Protein AF-A0AAW4ILX9-F1 (afdb_monomer)

Structure (mmCIF, N/CA/C/O backbone):
data_AF-A0AAW4ILX9-F1
#
_entry.id   AF-A0AAW4ILX9-F1
#
loop_
_atom_site.group_PDB
_atom_site.id
_atom_site.type_symbol
_atom_site.label_atom_id
_atom_site.label_alt_id
_atom_site.label_comp_id
_atom_site.label_asym_id
_atom_site.label_entity_id
_atom_site.label_seq_id
_atom_site.pdbx_PDB_ins_code
_atom_site.Cartn_x
_atom_site.Cartn_y
_atom_site.Cartn_z
_atom_site.occupancy
_atom_site.B_iso_or_equiv
_atom_site.auth_seq_id
_atom_site.auth_comp_id
_atom_site.auth_asym_id
_atom_site.auth_atom_id
_atom_site.pdbx_PDB_model_num
ATOM 1 N N . GLU A 1 1 ? -5.662 25.929 -20.472 1.00 59.28 1 GLU A N 1
ATOM 2 C CA . GLU A 1 1 ? -5.657 24.728 -21.340 1.00 59.28 1 GLU A CA 1
ATOM 3 C C . GLU A 1 1 ? -4.270 24.384 -21.886 1.00 59.28 1 GLU A C 1
ATOM 5 O O . GLU A 1 1 ? -3.787 23.306 -21.574 1.00 59.28 1 GLU A O 1
ATOM 10 N N . GLN A 1 2 ? -3.570 25.279 -22.601 1.00 71.00 2 GLN A N 1
ATOM 11 C CA . GLN A 1 2 ? -2.219 24.983 -23.131 1.00 71.00 2 GLN A CA 1
ATOM 12 C C . GLN A 1 2 ? -1.167 24.629 -22.061 1.00 71.00 2 GLN A C 1
ATOM 14 O O . GLN A 1 2 ? -0.351 23.741 -22.288 1.00 71.00 2 GLN A O 1
ATOM 19 N N . GLU A 1 3 ? -1.189 25.288 -20.899 1.00 71.62 3 GLU A N 1
ATOM 20 C CA . GLU A 1 3 ? -0.238 25.004 -19.810 1.00 71.62 3 GLU A CA 1
ATOM 21 C C . GLU A 1 3 ? -0.480 23.631 -19.165 1.00 71.62 3 GLU A C 1
ATOM 23 O O . GLU A 1 3 ? 0.458 22.870 -18.945 1.00 71.62 3 GLU A O 1
ATOM 28 N N . LEU A 1 4 ? -1.750 23.267 -18.962 1.00 69.19 4 LEU A N 1
ATOM 29 C CA . LEU A 1 4 ? -2.137 21.954 -18.441 1.00 69.19 4 LEU A CA 1
ATOM 30 C C . LEU A 1 4 ? -1.720 20.831 -19.404 1.00 69.19 4 LEU A C 1
ATOM 32 O O . LEU A 1 4 ? -1.181 19.820 -18.970 1.00 69.19 4 LEU A O 1
ATOM 36 N N . SER A 1 5 ? -1.894 21.034 -20.715 1.00 74.69 5 SER A N 1
ATOM 37 C CA . SER A 1 5 ? -1.444 20.074 -21.733 1.00 74.69 5 SER A CA 1
ATOM 38 C C . SER A 1 5 ? 0.067 19.841 -21.673 1.00 74.69 5 SER A C 1
ATOM 40 O O . SER A 1 5 ? 0.507 18.697 -21.680 1.00 74.69 5 SER A O 1
ATOM 42 N N . LYS A 1 6 ? 0.868 20.909 -21.555 1.00 77.44 6 LYS A N 1
ATOM 43 C CA . LYS A 1 6 ? 2.331 20.793 -21.445 1.00 77.44 6 LYS A CA 1
ATOM 44 C C . LYS A 1 6 ? 2.757 20.043 -20.186 1.00 77.44 6 LYS A C 1
ATOM 46 O O . LYS A 1 6 ? 3.670 19.224 -20.245 1.00 77.44 6 LYS A O 1
ATOM 51 N N . GLN A 1 7 ? 2.098 20.312 -19.060 1.00 75.31 7 GLN A N 1
ATOM 52 C CA . GLN A 1 7 ? 2.365 19.604 -17.810 1.00 75.31 7 GLN A CA 1
ATOM 53 C C . GLN A 1 7 ? 2.039 18.112 -17.934 1.00 75.31 7 GLN A C 1
ATOM 55 O O . GLN A 1 7 ? 2.854 17.274 -17.556 1.00 75.31 7 GLN A O 1
ATOM 60 N N . LEU A 1 8 ? 0.896 17.764 -18.528 1.00 75.38 8 LEU A N 1
ATOM 61 C CA . LEU A 1 8 ? 0.506 16.369 -18.749 1.00 75.38 8 LEU A CA 1
ATOM 62 C C . LEU A 1 8 ? 1.472 15.632 -19.684 1.00 75.38 8 LEU A C 1
ATOM 64 O O . LEU A 1 8 ? 1.855 14.496 -19.400 1.00 75.38 8 LEU A O 1
ATOM 68 N N . ASP A 1 9 ? 1.919 16.273 -20.761 1.00 81.12 9 ASP A N 1
ATOM 69 C CA . ASP A 1 9 ? 2.900 15.681 -21.674 1.00 81.12 9 ASP A CA 1
ATOM 70 C C . ASP A 1 9 ? 4.255 15.460 -20.989 1.00 81.12 9 ASP A C 1
ATOM 72 O O . ASP A 1 9 ? 4.901 14.428 -21.195 1.00 81.12 9 ASP A O 1
ATOM 76 N N . HIS A 1 10 ? 4.653 16.376 -20.103 1.00 80.44 10 HIS A N 1
ATOM 77 C CA . HIS A 1 10 ? 5.840 16.209 -19.273 1.00 80.44 10 HIS A CA 1
ATOM 78 C C . HIS A 1 10 ? 5.718 15.000 -18.329 1.00 80.44 10 HIS A C 1
ATOM 80 O O . HIS A 1 10 ? 6.620 14.161 -18.296 1.00 80.44 10 HIS A O 1
ATOM 86 N N . TYR A 1 11 ? 4.584 14.841 -17.636 1.00 79.25 11 TYR A N 1
ATOM 87 C CA . TYR A 1 11 ? 4.334 13.670 -16.786 1.00 79.25 11 TYR A CA 1
ATOM 88 C C . TYR A 1 11 ? 4.349 12.358 -17.574 1.00 79.25 11 TYR A C 1
ATOM 90 O O . TYR A 1 11 ? 4.965 11.386 -17.137 1.00 79.25 11 TYR A O 1
ATOM 98 N N . ARG A 1 12 ? 3.737 12.329 -18.764 1.00 79.62 12 ARG A N 1
ATOM 99 C CA . ARG A 1 12 ? 3.759 11.155 -19.654 1.00 79.62 12 ARG A CA 1
ATOM 100 C C . ARG A 1 12 ? 5.178 10.797 -20.088 1.00 79.62 12 ARG A C 1
ATOM 102 O O . ARG A 1 12 ? 5.51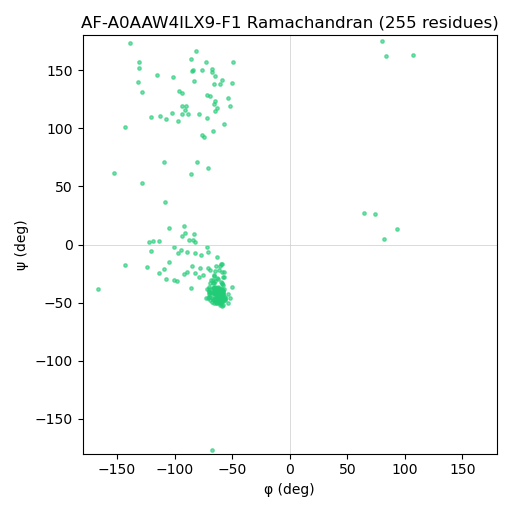1 9.617 -20.168 1.00 79.62 12 ARG A O 1
ATOM 109 N N . SER A 1 13 ? 6.017 11.796 -20.355 1.00 85.38 13 SER A N 1
ATOM 110 C CA . SER A 1 13 ? 7.426 11.587 -20.700 1.00 85.38 13 SER A CA 1
ATOM 111 C C . SER A 1 13 ? 8.207 10.962 -19.541 1.00 85.38 13 SER A C 1
ATOM 113 O O . SER A 1 13 ? 8.940 9.998 -19.753 1.00 85.38 13 SER A O 1
ATOM 115 N N . ILE A 1 14 ? 8.025 11.472 -18.319 1.00 85.12 14 ILE A N 1
ATOM 116 C CA . ILE A 1 14 ? 8.670 10.924 -17.116 1.00 85.12 14 ILE A CA 1
ATOM 117 C C . ILE A 1 14 ? 8.214 9.483 -16.866 1.00 85.12 14 ILE A C 1
ATOM 119 O O . ILE A 1 14 ? 9.052 8.614 -16.633 1.00 85.12 14 ILE A O 1
ATOM 123 N N . ALA A 1 15 ? 6.909 9.210 -16.965 1.00 82.62 15 ALA A N 1
ATOM 124 C CA . ALA A 1 15 ? 6.360 7.868 -16.779 1.00 82.62 15 ALA A CA 1
ATOM 125 C C . ALA A 1 15 ? 6.962 6.869 -17.779 1.00 82.62 15 ALA A C 1
ATOM 127 O O . ALA A 1 15 ? 7.474 5.830 -17.374 1.00 82.62 15 ALA A O 1
ATOM 128 N N . LYS A 1 16 ? 7.019 7.224 -19.070 1.00 85.88 16 LYS A N 1
ATOM 129 C CA . LYS A 1 16 ? 7.651 6.382 -20.100 1.00 85.88 16 LYS A CA 1
ATOM 130 C C . LYS A 1 16 ? 9.131 6.123 -19.828 1.00 85.88 16 LYS A C 1
ATOM 132 O O . LYS A 1 16 ? 9.610 5.013 -20.047 1.00 85.88 16 LYS A O 1
ATOM 137 N N . GLN A 1 17 ? 9.865 7.136 -19.369 1.00 88.06 17 GLN A N 1
ATOM 138 C CA . GLN A 1 17 ? 11.278 6.975 -19.036 1.00 88.06 17 GLN A CA 1
ATOM 139 C C . GLN A 1 17 ? 11.462 6.024 -17.849 1.00 88.06 17 GLN A C 1
ATOM 141 O O . GLN A 1 17 ? 12.333 5.159 -17.895 1.00 88.06 17 GLN A O 1
ATOM 146 N N . TYR A 1 18 ? 10.625 6.143 -16.819 1.00 88.00 18 TYR A N 1
ATOM 147 C CA . TYR A 1 18 ? 10.623 5.222 -15.687 1.00 88.00 18 TYR A CA 1
ATOM 148 C C . TYR A 1 18 ? 10.320 3.783 -16.134 1.00 88.00 18 TYR A C 1
ATOM 150 O O . TYR A 1 18 ? 11.084 2.873 -15.819 1.00 88.00 18 TYR A O 1
ATOM 158 N N . GLU A 1 19 ? 9.271 3.586 -16.937 1.00 91.31 19 GLU A N 1
ATOM 159 C CA . GLU A 1 19 ? 8.859 2.270 -17.444 1.00 91.31 19 GLU A CA 1
ATOM 160 C C . GLU A 1 19 ? 9.914 1.602 -18.336 1.00 91.31 19 GLU A C 1
ATOM 162 O O . GLU A 1 19 ? 10.025 0.378 -18.338 1.00 91.31 19 GLU A O 1
ATOM 167 N N . SER A 1 20 ? 10.734 2.384 -19.047 1.00 92.69 20 SER A N 1
ATOM 168 C CA . SER A 1 20 ? 11.793 1.854 -19.920 1.00 92.69 20 SER A CA 1
ATOM 169 C C . SER A 1 20 ? 12.889 1.078 -19.182 1.00 92.69 20 SER A C 1
ATOM 171 O O . SER A 1 20 ? 13.602 0.298 -19.804 1.00 92.69 20 SER A O 1
ATOM 173 N N . GLY A 1 21 ? 13.012 1.262 -17.863 1.00 93.44 21 GLY A N 1
ATOM 174 C CA . GLY A 1 21 ? 13.943 0.505 -17.024 1.00 93.44 21 GLY A CA 1
ATOM 175 C C . GLY A 1 21 ? 13.422 -0.867 -16.584 1.00 93.44 21 GLY A C 1
ATOM 176 O O . GLY A 1 21 ? 14.095 -1.542 -15.797 1.00 93.44 21 GLY A O 1
ATOM 177 N N . PHE A 1 22 ? 12.226 -1.259 -17.034 1.00 95.69 22 PHE A N 1
ATOM 178 C CA . PHE A 1 22 ? 11.572 -2.508 -16.666 1.00 95.69 22 PHE A CA 1
ATOM 179 C C . PHE A 1 22 ? 11.406 -3.438 -17.861 1.00 95.69 22 PHE A C 1
ATOM 181 O O . PHE A 1 22 ? 11.104 -3.026 -18.980 1.00 95.69 22 PHE A O 1
ATOM 188 N N . ARG A 1 23 ? 11.516 -4.737 -17.590 1.00 94.88 23 ARG A N 1
ATOM 189 C CA . ARG A 1 23 ? 11.304 -5.803 -18.569 1.00 94.88 23 ARG A CA 1
ATOM 190 C C . ARG A 1 23 ? 10.532 -6.972 -17.974 1.00 94.88 23 ARG A C 1
ATOM 192 O O . ARG A 1 23 ? 10.254 -7.028 -16.773 1.00 94.88 23 ARG A O 1
ATOM 199 N N . LEU A 1 24 ? 10.184 -7.920 -18.836 1.00 93.25 24 LEU A N 1
ATOM 200 C CA . LEU A 1 24 ? 9.716 -9.234 -18.412 1.00 93.25 24 LEU A CA 1
ATOM 201 C C . LEU A 1 24 ? 10.923 -10.140 -18.104 1.00 93.25 24 LEU A C 1
ATOM 203 O O . LEU A 1 24 ? 11.924 -10.095 -18.832 1.00 93.25 24 LEU A O 1
ATOM 207 N N . PRO A 1 25 ? 10.858 -10.963 -17.045 1.00 91.38 25 PRO A N 1
ATOM 208 C CA . PRO A 1 25 ? 11.853 -12.002 -16.829 1.00 91.38 25 PRO A CA 1
ATOM 209 C C . PRO A 1 25 ? 11.759 -13.088 -17.896 1.00 91.38 25 PRO A C 1
ATOM 211 O O . PRO A 1 25 ? 10.675 -13.441 -18.361 1.00 91.38 25 PRO A O 1
ATOM 214 N N . GLN A 1 26 ? 12.898 -13.687 -18.234 1.00 87.56 26 GLN A N 1
ATOM 215 C CA . GLN A 1 26 ? 12.898 -14.931 -19.004 1.00 87.56 26 GLN A CA 1
ATOM 216 C C . GLN A 1 26 ? 12.526 -16.110 -18.091 1.00 87.56 26 GLN A C 1
ATOM 218 O O . GLN A 1 26 ? 12.849 -16.102 -16.907 1.00 87.56 26 GLN A O 1
ATOM 223 N N . ALA A 1 27 ? 11.899 -17.165 -18.619 1.00 78.38 27 ALA A N 1
ATOM 224 C CA . ALA A 1 27 ? 11.427 -18.294 -17.799 1.00 78.38 27 ALA A CA 1
ATOM 225 C C . ALA A 1 27 ? 12.542 -18.979 -16.972 1.00 78.38 27 ALA A C 1
ATOM 227 O O . ALA A 1 27 ? 12.340 -19.355 -15.813 1.00 78.38 27 ALA A O 1
ATOM 228 N N . VAL A 1 28 ? 13.741 -19.108 -17.550 1.00 83.81 28 VAL A N 1
ATOM 229 C CA . VAL A 1 28 ? 14.915 -19.681 -16.866 1.00 83.81 28 VAL A CA 1
ATOM 230 C C . VAL A 1 28 ? 15.434 -18.737 -15.781 1.00 83.81 28 VAL A C 1
ATOM 232 O O . VAL A 1 28 ? 15.761 -19.170 -14.679 1.00 83.81 28 VAL A O 1
ATOM 235 N N . GLU A 1 29 ? 15.465 -17.438 -16.074 1.00 86.25 29 GLU A N 1
ATOM 236 C CA . GLU A 1 29 ? 15.868 -16.407 -15.121 1.00 86.25 29 GLU A CA 1
ATOM 237 C C . GLU A 1 29 ? 14.911 -16.340 -13.929 1.00 86.25 29 GLU A C 1
ATOM 239 O O . GLU A 1 29 ? 15.371 -16.326 -12.793 1.00 86.25 29 GLU A O 1
ATOM 244 N N . ALA A 1 30 ? 13.600 -16.370 -14.179 1.00 79.25 30 ALA A N 1
ATOM 245 C CA . ALA A 1 30 ? 12.580 -16.433 -13.142 1.00 79.25 30 ALA A CA 1
ATOM 246 C C . ALA A 1 30 ? 12.837 -17.603 -12.187 1.00 79.25 30 ALA A C 1
ATOM 248 O O . ALA A 1 30 ? 12.908 -17.415 -10.978 1.00 79.25 30 ALA A O 1
ATOM 249 N N . SER A 1 31 ? 13.058 -18.800 -12.732 1.00 79.75 31 SER A N 1
ATOM 250 C CA . SER A 1 31 ? 13.315 -20.000 -11.928 1.00 79.75 31 SER A CA 1
ATOM 251 C C . SER A 1 31 ? 14.583 -19.863 -11.076 1.00 79.75 31 SER A C 1
ATOM 253 O O . SER A 1 31 ? 14.578 -20.234 -9.904 1.00 79.75 31 SER A O 1
ATOM 255 N N . ARG A 1 32 ? 15.653 -19.284 -11.640 1.00 84.19 32 ARG A N 1
ATOM 256 C CA . ARG A 1 32 ? 16.906 -19.022 -10.917 1.00 84.19 32 ARG A CA 1
ATOM 257 C C . ARG A 1 32 ? 16.716 -18.004 -9.792 1.00 84.19 32 ARG A C 1
ATOM 259 O O . ARG A 1 32 ? 17.126 -18.266 -8.670 1.00 84.19 32 ARG A O 1
ATOM 266 N N . LEU A 1 33 ? 16.065 -16.876 -10.076 1.00 81.44 33 LEU A N 1
ATOM 267 C CA . LEU A 1 33 ? 15.816 -15.827 -9.084 1.00 81.44 33 LEU A CA 1
ATOM 268 C C . LEU A 1 33 ? 14.994 -16.361 -7.907 1.00 81.44 33 LEU A C 1
ATOM 270 O O . LEU A 1 33 ? 15.306 -16.071 -6.759 1.00 81.44 33 LEU A O 1
ATOM 274 N N . LEU A 1 34 ? 13.992 -17.200 -8.173 1.00 78.44 34 LEU A N 1
ATOM 275 C CA . LEU A 1 34 ? 13.189 -17.817 -7.117 1.00 78.44 34 LEU A CA 1
ATOM 276 C C . LEU A 1 34 ? 13.980 -18.793 -6.242 1.00 78.44 34 LEU A C 1
ATOM 278 O O . LEU A 1 34 ? 13.699 -18.887 -5.048 1.00 78.44 34 LEU A O 1
ATOM 282 N N . ALA A 1 35 ? 14.957 -19.502 -6.810 1.00 78.38 35 ALA A N 1
ATOM 283 C CA . ALA A 1 35 ? 15.847 -20.368 -6.042 1.00 78.38 35 ALA A CA 1
ATOM 284 C C . ALA A 1 35 ? 16.803 -19.548 -5.159 1.00 78.38 35 ALA A C 1
ATOM 286 O O . ALA A 1 35 ? 16.932 -19.836 -3.970 1.00 78.38 35 ALA A O 1
ATOM 287 N N . ASP A 1 36 ? 17.406 -18.494 -5.718 1.00 76.06 36 ASP A N 1
ATOM 288 C CA . ASP A 1 36 ? 18.364 -17.631 -5.016 1.00 76.06 36 ASP A CA 1
ATOM 289 C C . ASP A 1 36 ? 17.701 -16.866 -3.845 1.00 76.06 36 ASP A C 1
ATOM 291 O O . ASP A 1 36 ? 18.327 -16.626 -2.813 1.00 76.06 36 ASP A O 1
ATOM 295 N N . MET A 1 37 ? 16.410 -16.528 -3.959 1.00 70.00 37 MET A N 1
ATOM 296 C CA . MET A 1 37 ? 15.671 -15.721 -2.972 1.00 70.00 37 MET A CA 1
ATOM 297 C C . MET A 1 37 ? 15.021 -16.501 -1.825 1.00 70.00 37 MET A C 1
ATOM 299 O O . MET A 1 37 ? 14.366 -15.911 -0.962 1.00 70.00 37 MET A O 1
ATOM 303 N N . GLN A 1 38 ? 15.228 -17.817 -1.741 1.00 63.19 38 GLN A N 1
ATOM 304 C CA . GLN A 1 38 ? 14.754 -18.591 -0.589 1.00 63.19 38 GLN A CA 1
ATOM 305 C C . GLN A 1 38 ? 15.407 -18.161 0.740 1.00 63.19 38 GLN A C 1
ATOM 307 O O . GLN A 1 38 ? 14.908 -18.550 1.794 1.00 63.19 38 GLN A O 1
ATOM 312 N N . LEU A 1 39 ? 16.453 -17.329 0.726 1.00 57.03 39 LEU A N 1
ATOM 313 C CA . LEU A 1 39 ? 17.212 -16.953 1.923 1.00 57.03 39 LEU A CA 1
ATOM 314 C C . LEU A 1 39 ? 16.971 -15.511 2.419 1.00 57.03 39 LEU A C 1
ATOM 316 O O . LEU A 1 39 ? 16.986 -15.316 3.628 1.00 57.03 39 LEU A O 1
ATOM 320 N N . ASP A 1 40 ? 16.656 -14.551 1.538 1.00 64.56 40 ASP A N 1
ATOM 321 C CA . ASP A 1 40 ? 16.560 -13.107 1.862 1.00 64.56 40 ASP A CA 1
ATOM 322 C C . ASP A 1 40 ? 15.230 -12.475 1.396 1.00 64.56 40 ASP A C 1
ATOM 324 O O . ASP A 1 40 ? 15.194 -11.481 0.667 1.00 64.56 40 ASP A O 1
ATOM 328 N N . SER A 1 41 ? 14.096 -13.062 1.783 1.00 70.19 41 SER A N 1
ATOM 329 C CA . SER A 1 41 ? 12.800 -12.400 1.581 1.00 70.19 41 SER A CA 1
ATOM 330 C C . SER A 1 41 ? 12.500 -11.444 2.735 1.00 70.19 41 SER A C 1
ATOM 332 O O . SER A 1 41 ? 12.893 -11.717 3.869 1.00 70.19 41 SER A O 1
ATOM 334 N N . GLY A 1 42 ? 11.769 -10.363 2.482 1.00 78.75 42 GLY A N 1
ATOM 335 C CA . GLY A 1 42 ? 11.304 -9.466 3.535 1.00 78.75 42 GLY A CA 1
ATOM 336 C C . GLY A 1 42 ? 10.262 -10.115 4.454 1.00 78.75 42 GLY A C 1
ATOM 337 O O . GLY A 1 42 ? 9.978 -11.321 4.407 1.00 78.75 42 GLY A O 1
ATOM 338 N N . ALA A 1 43 ? 9.761 -9.308 5.388 1.00 85.62 43 ALA A N 1
ATOM 339 C CA . ALA A 1 43 ? 9.081 -9.804 6.576 1.00 85.62 43 ALA A CA 1
ATOM 340 C C . ALA A 1 43 ? 7.743 -10.479 6.256 1.00 85.62 43 ALA A C 1
ATOM 342 O O . ALA A 1 43 ? 7.439 -11.527 6.835 1.00 85.62 43 ALA A O 1
ATOM 343 N N . MET A 1 44 ? 6.950 -9.920 5.337 1.00 84.44 44 MET A N 1
ATOM 344 C CA . MET A 1 44 ? 5.665 -10.498 4.951 1.00 84.44 44 MET A CA 1
ATOM 345 C C . MET A 1 44 ? 5.828 -11.775 4.127 1.00 84.44 44 MET A C 1
ATOM 347 O O . MET A 1 44 ? 5.087 -12.736 4.348 1.00 84.44 44 MET A O 1
ATOM 351 N N . ALA A 1 45 ? 6.813 -11.835 3.234 1.00 82.19 45 ALA A N 1
ATOM 352 C CA . ALA A 1 45 ? 7.137 -13.043 2.484 1.00 82.19 45 ALA A CA 1
ATOM 353 C C . ALA A 1 45 ? 7.650 -14.172 3.397 1.00 82.19 45 ALA A C 1
ATOM 355 O O . ALA A 1 45 ? 7.255 -15.330 3.226 1.00 82.19 45 ALA A O 1
ATOM 356 N N . ALA A 1 46 ? 8.486 -13.851 4.392 1.00 83.19 46 ALA A N 1
ATOM 357 C CA . ALA A 1 46 ? 8.949 -14.813 5.393 1.00 83.19 46 ALA A CA 1
ATOM 358 C C . ALA A 1 46 ? 7.777 -15.338 6.238 1.00 83.19 46 ALA A C 1
ATOM 360 O O . ALA A 1 46 ? 7.556 -16.547 6.319 1.00 83.19 46 ALA A O 1
ATOM 361 N N . TYR A 1 47 ? 6.960 -14.426 6.774 1.00 84.19 47 TYR A N 1
ATOM 362 C CA . TYR A 1 47 ? 5.770 -14.760 7.551 1.00 84.19 47 TYR A CA 1
ATOM 363 C C . TYR A 1 47 ? 4.796 -15.656 6.772 1.00 84.19 47 TYR A C 1
ATOM 365 O O . TYR A 1 47 ? 4.300 -16.658 7.292 1.00 84.19 47 TYR A O 1
ATOM 373 N N . ALA A 1 48 ? 4.526 -15.320 5.507 1.00 80.62 48 ALA A N 1
ATOM 374 C CA . ALA A 1 48 ? 3.603 -16.085 4.685 1.00 80.62 48 ALA A CA 1
ATOM 375 C C . ALA A 1 48 ? 4.123 -17.493 4.384 1.00 80.62 48 ALA A C 1
ATOM 377 O O . ALA A 1 48 ? 3.345 -18.443 4.399 1.00 80.62 48 ALA A O 1
ATOM 378 N N . ARG A 1 49 ? 5.431 -17.645 4.164 1.00 78.25 49 ARG A N 1
ATOM 379 C CA . ARG A 1 49 ? 6.065 -18.940 3.898 1.00 78.25 49 ARG A CA 1
ATOM 380 C C . ARG A 1 49 ? 6.005 -19.884 5.093 1.00 78.25 49 ARG A C 1
ATOM 382 O O . ARG A 1 49 ? 5.762 -21.071 4.916 1.00 78.25 49 ARG A O 1
ATOM 389 N N . GLU A 1 50 ? 6.217 -19.366 6.300 1.00 80.50 50 GLU A N 1
ATOM 390 C CA . GLU A 1 50 ? 6.154 -20.166 7.529 1.00 80.50 50 GLU A CA 1
ATOM 391 C C . GLU A 1 50 ? 4.739 -20.675 7.828 1.00 80.50 50 GLU A C 1
ATOM 393 O O . GLU A 1 50 ? 4.568 -21.724 8.450 1.00 80.50 50 GLU A O 1
ATOM 398 N N . ARG A 1 51 ? 3.715 -19.916 7.419 1.00 75.69 51 ARG A N 1
ATOM 399 C CA . ARG A 1 51 ? 2.343 -20.085 7.915 1.00 75.69 51 ARG A CA 1
ATOM 400 C C . ARG A 1 51 ? 1.353 -20.569 6.862 1.00 75.69 51 ARG A C 1
ATOM 402 O O . ARG A 1 51 ? 0.347 -21.180 7.221 1.00 75.69 51 ARG A O 1
ATOM 409 N N . PHE A 1 52 ? 1.626 -20.327 5.583 1.00 71.94 52 PHE A N 1
ATOM 410 C CA . PHE A 1 52 ? 0.746 -20.693 4.479 1.00 71.94 52 PHE A CA 1
ATOM 411 C C . PHE A 1 52 ? 1.451 -21.629 3.511 1.00 71.94 52 PHE A C 1
ATOM 413 O O . PHE A 1 52 ? 2.281 -21.225 2.700 1.00 71.94 52 PHE A O 1
ATOM 420 N N . ASN A 1 53 ? 1.011 -22.885 3.514 1.00 62.16 53 ASN A N 1
ATOM 421 C CA . ASN A 1 53 ? 1.258 -23.796 2.405 1.00 62.16 53 ASN A CA 1
ATOM 422 C C . ASN A 1 53 ? 0.249 -23.511 1.273 1.00 62.16 53 ASN A C 1
ATOM 424 O O . ASN A 1 53 ? -0.656 -24.300 1.021 1.00 62.16 53 ASN A O 1
ATOM 428 N N . GLY A 1 54 ? 0.421 -22.370 0.594 1.00 56.69 54 GLY A N 1
ATOM 429 C CA . GLY A 1 54 ? 0.020 -22.196 -0.809 1.00 56.69 54 GLY A CA 1
ATOM 430 C C . GLY A 1 54 ? -1.210 -21.339 -1.154 1.00 56.69 54 GLY A C 1
ATOM 431 O O . GLY A 1 54 ? -2.072 -21.055 -0.327 1.00 56.69 54 GLY A O 1
ATOM 432 N N . ALA A 1 55 ? -1.254 -20.970 -2.447 1.00 50.91 55 ALA A N 1
ATOM 433 C CA . ALA A 1 55 ? -2.446 -20.909 -3.316 1.00 50.91 55 ALA A CA 1
ATOM 434 C C . ALA A 1 55 ? -2.040 -20.772 -4.803 1.00 50.91 55 ALA A C 1
ATOM 436 O O . ALA A 1 55 ? -2.634 -21.408 -5.664 1.00 50.91 55 ALA A O 1
ATOM 437 N N . MET A 1 56 ? -0.992 -19.993 -5.083 1.00 62.16 56 MET A N 1
ATOM 438 C CA . MET A 1 56 ? -0.314 -19.893 -6.379 1.00 62.16 56 MET A CA 1
ATOM 439 C C . MET A 1 56 ? 1.174 -20.102 -6.115 1.00 62.16 56 MET A C 1
ATOM 441 O O . MET A 1 56 ? 1.710 -19.512 -5.168 1.00 62.16 56 MET A O 1
ATOM 445 N N . SER A 1 57 ? 1.836 -20.964 -6.885 1.00 74.88 57 SER A N 1
ATOM 446 C CA . SER A 1 57 ? 3.288 -21.085 -6.755 1.00 74.88 57 SER A CA 1
ATOM 447 C C . SER A 1 57 ? 3.929 -19.762 -7.181 1.00 74.88 57 SER A C 1
ATOM 449 O O . SER A 1 57 ? 3.445 -19.082 -8.084 1.00 74.88 57 SER A O 1
ATOM 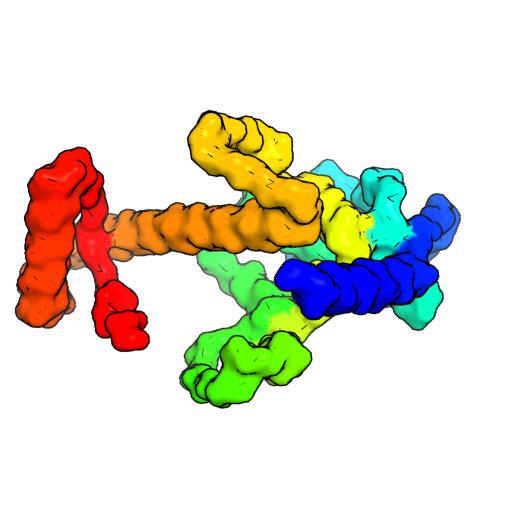451 N N . MET A 1 58 ? 5.028 -19.357 -6.546 1.00 78.50 58 MET A N 1
ATOM 452 C CA . MET A 1 58 ? 5.697 -18.110 -6.937 1.00 78.50 58 MET A CA 1
ATOM 453 C C . MET A 1 58 ? 6.113 -18.131 -8.424 1.00 78.50 58 MET A C 1
ATOM 455 O O . MET A 1 58 ? 6.135 -17.100 -9.092 1.00 78.50 58 MET A O 1
ATOM 459 N N . GLN A 1 59 ? 6.359 -19.325 -8.969 1.00 80.12 59 GLN A N 1
ATOM 460 C CA . GLN A 1 59 ? 6.599 -19.541 -10.391 1.00 80.12 59 GLN A CA 1
ATOM 461 C C . GLN A 1 59 ? 5.375 -19.188 -11.249 1.00 80.12 59 GLN A C 1
ATOM 463 O O . GLN A 1 59 ? 5.508 -18.441 -12.217 1.00 80.12 59 GLN A O 1
ATOM 468 N N . GLU A 1 60 ? 4.182 -19.657 -10.875 1.00 84.75 60 GLU A N 1
ATOM 469 C CA . GLU A 1 60 ? 2.929 -19.284 -11.544 1.00 84.75 60 GLU A CA 1
ATOM 470 C C . GLU A 1 60 ? 2.715 -17.769 -11.517 1.00 84.75 60 GLU A C 1
ATOM 472 O O . GLU A 1 60 ? 2.421 -17.192 -12.563 1.00 84.75 60 GLU A O 1
ATOM 477 N N . LEU A 1 61 ? 2.947 -17.108 -10.375 1.00 87.19 61 LEU A N 1
ATOM 478 C CA . LEU A 1 61 ? 2.797 -15.654 -10.259 1.00 87.19 61 LEU A CA 1
ATOM 479 C C . LEU A 1 61 ? 3.733 -14.912 -11.218 1.00 87.19 61 LEU A C 1
ATOM 481 O O . LEU A 1 61 ? 3.276 -14.081 -12.001 1.00 87.19 61 LEU A O 1
ATOM 485 N N . VAL A 1 62 ? 5.024 -15.256 -11.211 1.00 87.56 62 VAL A N 1
ATOM 486 C CA . VAL A 1 62 ? 6.027 -14.637 -12.091 1.00 87.56 62 VAL A CA 1
ATOM 487 C C . VAL A 1 62 ? 5.674 -14.817 -13.570 1.00 87.56 62 VAL A C 1
ATOM 489 O O . VAL A 1 62 ? 5.846 -13.886 -14.354 1.00 87.56 62 VAL A O 1
ATOM 492 N N . THR A 1 63 ? 5.160 -15.988 -13.955 1.00 86.69 63 THR A N 1
ATOM 493 C CA . THR A 1 63 ? 4.761 -16.261 -15.348 1.00 86.69 63 THR A CA 1
ATOM 494 C C . THR A 1 63 ? 3.415 -15.649 -15.745 1.00 86.69 63 THR A C 1
ATOM 496 O O . THR A 1 63 ? 3.165 -15.465 -16.934 1.00 86.69 63 THR A O 1
ATOM 499 N N . SER A 1 64 ? 2.559 -15.315 -14.776 1.00 90.00 64 SER A N 1
ATOM 500 C CA . SER A 1 64 ? 1.220 -14.758 -15.020 1.00 90.00 64 SER A CA 1
ATOM 501 C C . SER A 1 64 ? 1.223 -13.241 -15.212 1.00 90.00 64 SER A C 1
ATOM 503 O O . SER A 1 64 ? 0.260 -12.688 -15.748 1.00 90.00 64 SER A O 1
ATOM 505 N N . ILE A 1 65 ? 2.286 -12.551 -14.789 1.00 90.75 65 ILE A N 1
ATOM 506 C CA . ILE A 1 65 ? 2.437 -11.114 -15.024 1.00 90.75 65 ILE A CA 1
ATOM 507 C C . ILE A 1 65 ? 2.901 -10.901 -16.463 1.00 90.75 65 ILE A C 1
ATOM 509 O O . ILE A 1 65 ? 4.021 -11.234 -16.844 1.00 90.75 65 ILE A O 1
ATOM 513 N N . SER A 1 66 ? 2.023 -10.313 -17.268 1.00 91.56 66 SER A N 1
ATOM 514 C CA . SER A 1 66 ? 2.249 -10.064 -18.694 1.00 91.56 66 SER A CA 1
ATOM 515 C C . SER A 1 66 ? 2.806 -8.668 -18.981 1.00 91.56 66 SER A C 1
ATOM 517 O O . SER A 1 66 ? 3.072 -8.338 -20.135 1.00 91.56 66 SER A O 1
ATOM 519 N N . ARG A 1 67 ? 2.935 -7.818 -17.956 1.00 93.00 67 ARG A N 1
ATOM 520 C CA . ARG A 1 67 ? 3.465 -6.452 -18.055 1.00 93.00 67 ARG A CA 1
ATOM 521 C C . ARG A 1 67 ? 4.915 -6.394 -17.567 1.00 93.00 67 ARG A C 1
ATOM 523 O O . ARG A 1 67 ? 5.234 -7.099 -16.615 1.00 93.00 67 ARG A O 1
ATOM 530 N N . PRO A 1 68 ? 5.796 -5.574 -18.170 1.00 94.06 68 PRO A N 1
ATOM 531 C CA . PRO A 1 68 ? 7.147 -5.366 -17.655 1.00 94.06 68 PRO A CA 1
ATOM 532 C C . PRO A 1 68 ? 7.113 -4.950 -16.184 1.00 94.06 68 PRO A C 1
ATOM 534 O O . PRO A 1 68 ? 6.416 -4.007 -15.824 1.00 94.06 68 PRO A O 1
ATOM 537 N N . TRP A 1 69 ? 7.838 -5.671 -15.335 1.00 94.12 69 TRP A N 1
ATOM 538 C CA . TRP A 1 69 ? 7.764 -5.491 -13.881 1.00 94.12 69 TRP A CA 1
ATOM 539 C C . TRP A 1 69 ? 9.114 -5.657 -13.187 1.00 94.12 69 TRP A C 1
ATOM 541 O O . TRP A 1 69 ? 9.290 -5.207 -12.058 1.00 94.12 69 TRP A O 1
ATOM 551 N N . MET A 1 70 ? 10.085 -6.270 -13.864 1.00 93.94 70 MET A N 1
ATOM 552 C CA . MET A 1 70 ? 11.418 -6.500 -13.332 1.00 93.94 70 MET A CA 1
ATOM 553 C C . MET A 1 70 ? 12.347 -5.365 -13.738 1.00 93.94 70 MET A C 1
ATOM 555 O O . MET A 1 70 ? 12.582 -5.154 -14.929 1.00 93.94 70 MET A O 1
ATOM 559 N N . ARG A 1 71 ? 12.897 -4.663 -12.748 1.00 93.12 71 ARG A N 1
ATOM 560 C CA . ARG A 1 71 ? 13.876 -3.600 -12.963 1.00 93.12 71 ARG A CA 1
ATOM 561 C C . ARG A 1 71 ? 15.188 -4.206 -13.453 1.00 93.12 71 ARG A C 1
ATOM 563 O O . ARG A 1 71 ? 15.737 -5.099 -12.813 1.00 93.12 71 ARG A O 1
ATOM 570 N N . GLU A 1 72 ? 15.720 -3.703 -14.562 1.00 90.50 72 GLU A N 1
ATOM 571 C CA . GLU A 1 72 ? 16.927 -4.277 -15.174 1.00 90.50 72 GLU A CA 1
ATOM 572 C C . GLU A 1 72 ? 18.162 -4.187 -14.272 1.00 90.50 72 GLU A C 1
ATOM 574 O O . GLU A 1 72 ? 18.964 -5.115 -14.222 1.00 90.50 72 GLU A O 1
ATOM 579 N N . MET A 1 73 ? 18.292 -3.080 -13.539 1.00 89.50 73 MET A N 1
ATOM 580 C CA . MET A 1 73 ? 19.438 -2.815 -12.664 1.00 89.50 73 MET A CA 1
ATOM 581 C C . MET A 1 73 ? 19.269 -3.348 -11.234 1.00 89.50 73 MET A C 1
ATOM 583 O O . MET A 1 73 ? 20.212 -3.267 -10.455 1.00 89.50 73 MET A O 1
ATOM 587 N N . ASP A 1 74 ? 18.091 -3.868 -10.872 1.00 89.19 74 ASP A N 1
ATOM 588 C CA . ASP A 1 74 ? 17.805 -4.343 -9.510 1.00 89.19 74 ASP A CA 1
ATOM 589 C C . ASP A 1 74 ? 16.730 -5.443 -9.523 1.00 89.19 74 ASP A C 1
ATOM 591 O O . ASP A 1 74 ? 15.620 -5.308 -9.001 1.00 89.19 74 ASP A O 1
ATOM 595 N N . THR A 1 75 ? 17.055 -6.547 -10.198 1.00 90.25 75 THR A N 1
ATOM 596 C CA . THR A 1 75 ? 16.131 -7.673 -10.397 1.00 90.25 75 THR A CA 1
ATOM 597 C C . THR A 1 75 ? 15.726 -8.317 -9.075 1.00 90.25 75 THR A C 1
ATOM 599 O O . THR A 1 75 ? 14.583 -8.741 -8.917 1.00 90.25 75 THR A O 1
ATOM 602 N N . ALA A 1 76 ? 16.667 -8.383 -8.129 1.00 87.12 76 ALA A N 1
ATOM 603 C CA . ALA A 1 76 ? 16.462 -8.941 -6.802 1.00 87.12 76 ALA A CA 1
ATOM 604 C C . ALA A 1 76 ? 15.345 -8.188 -6.073 1.00 87.12 76 ALA A C 1
ATOM 606 O O . ALA A 1 76 ? 14.353 -8.796 -5.676 1.00 87.12 76 ALA A O 1
ATOM 607 N N . ARG A 1 77 ? 15.441 -6.857 -5.995 1.00 88.38 77 ARG A N 1
ATOM 608 C CA . ARG A 1 77 ? 14.436 -6.036 -5.319 1.00 88.38 77 ARG A CA 1
ATOM 609 C C . ARG A 1 77 ? 13.043 -6.179 -5.924 1.00 88.38 77 ARG A C 1
ATOM 611 O O . ARG A 1 77 ? 12.080 -6.272 -5.167 1.00 88.38 77 ARG A O 1
ATOM 618 N N . SER A 1 78 ? 12.920 -6.238 -7.253 1.00 91.06 78 SER A N 1
ATOM 619 C CA . SER A 1 78 ? 11.621 -6.465 -7.907 1.00 91.06 78 SER A CA 1
ATOM 620 C C . SER A 1 78 ? 11.004 -7.810 -7.509 1.00 91.06 78 SER A C 1
ATOM 622 O O . SER A 1 78 ? 9.807 -7.879 -7.235 1.00 91.06 78 SER A O 1
ATOM 624 N N . VAL A 1 79 ? 11.804 -8.882 -7.465 1.00 88.88 79 VAL A N 1
ATOM 625 C CA . VAL A 1 79 ? 11.322 -10.219 -7.079 1.00 88.88 79 VAL A CA 1
ATOM 626 C C . VAL A 1 79 ? 10.920 -10.247 -5.609 1.00 88.88 79 VAL A C 1
ATOM 628 O O . VAL A 1 79 ? 9.821 -10.714 -5.311 1.00 88.88 79 VAL A O 1
ATOM 631 N N . THR A 1 80 ? 11.744 -9.701 -4.708 1.00 87.31 80 THR A N 1
ATOM 632 C CA . THR A 1 80 ? 11.402 -9.589 -3.283 1.00 87.31 80 THR A CA 1
ATOM 633 C C . THR A 1 80 ? 10.093 -8.830 -3.100 1.00 87.31 80 THR A C 1
ATOM 635 O O . THR A 1 80 ? 9.199 -9.327 -2.425 1.00 87.31 80 THR A O 1
ATOM 638 N N . ALA A 1 81 ? 9.925 -7.680 -3.758 1.00 90.38 81 ALA A N 1
ATOM 639 C CA . ALA A 1 81 ? 8.693 -6.899 -3.679 1.00 90.38 81 ALA A CA 1
ATOM 640 C C . ALA A 1 81 ? 7.460 -7.693 -4.138 1.00 90.38 81 ALA A C 1
ATOM 642 O O . ALA A 1 81 ? 6.408 -7.636 -3.503 1.00 90.38 81 ALA A O 1
ATOM 643 N N . LEU A 1 82 ? 7.585 -8.479 -5.212 1.00 90.06 82 LEU A N 1
ATOM 644 C CA . LEU A 1 82 ? 6.496 -9.333 -5.679 1.00 90.06 82 LEU A CA 1
ATOM 645 C C . LEU A 1 82 ? 6.180 -10.462 -4.681 1.00 90.06 82 LEU A C 1
ATOM 647 O O . LEU A 1 82 ? 5.009 -10.784 -4.469 1.00 90.06 82 LEU A O 1
ATOM 651 N N . MET A 1 83 ? 7.203 -11.036 -4.041 1.00 87.62 83 MET A N 1
ATOM 652 C CA . MET A 1 83 ? 7.028 -12.017 -2.966 1.00 87.62 83 MET A CA 1
ATOM 653 C C . MET A 1 83 ? 6.335 -11.401 -1.747 1.00 87.62 83 MET A C 1
ATOM 655 O O . MET A 1 83 ? 5.444 -12.034 -1.186 1.00 87.62 83 MET A O 1
ATOM 659 N N . GLU A 1 84 ? 6.677 -10.167 -1.364 1.00 89.75 84 GLU A N 1
ATOM 660 C CA . GLU A 1 84 ? 5.977 -9.460 -0.285 1.00 89.75 84 GLU A CA 1
ATOM 661 C C . GLU A 1 84 ? 4.497 -9.257 -0.620 1.00 89.75 84 GLU A C 1
ATOM 663 O O . GLU A 1 84 ? 3.633 -9.550 0.205 1.00 89.75 84 GLU A O 1
ATOM 668 N N . LEU A 1 85 ? 4.176 -8.812 -1.842 1.00 90.81 85 LEU A N 1
ATOM 669 C CA . LEU A 1 85 ? 2.787 -8.636 -2.287 1.00 90.81 85 LEU A CA 1
ATOM 670 C C . LEU A 1 85 ? 2.008 -9.957 -2.259 1.00 90.81 85 LEU A C 1
ATOM 672 O O . LEU A 1 85 ? 0.859 -9.997 -1.810 1.00 90.81 85 LEU A O 1
ATOM 676 N N . GLN A 1 86 ? 2.632 -11.052 -2.694 1.00 88.25 86 GLN A N 1
ATOM 677 C CA . GLN A 1 86 ? 2.047 -12.388 -2.616 1.00 88.25 86 GLN A CA 1
ATOM 678 C C . GLN A 1 86 ? 1.821 -12.819 -1.162 1.00 88.25 86 GLN A C 1
ATOM 680 O O . GLN A 1 86 ? 0.737 -13.315 -0.834 1.00 88.25 86 GLN A O 1
ATOM 685 N N . GLY A 1 87 ? 2.797 -12.573 -0.286 1.00 86.62 87 GLY A N 1
ATOM 686 C CA . GLY A 1 87 ? 2.709 -12.860 1.141 1.00 86.62 87 GLY A CA 1
ATOM 687 C C . GLY A 1 87 ? 1.592 -12.072 1.824 1.00 86.62 87 GLY A C 1
ATOM 688 O O . GLY A 1 87 ? 0.787 -12.651 2.557 1.00 86.62 87 GLY A O 1
ATOM 689 N N . LEU A 1 88 ? 1.467 -10.782 1.504 1.00 88.12 88 LEU A N 1
ATOM 690 C CA . LEU A 1 88 ? 0.376 -9.902 1.932 1.00 88.12 88 LEU A CA 1
ATOM 691 C C . LEU A 1 88 ? -0.989 -10.433 1.501 1.00 88.12 88 LEU A C 1
ATOM 693 O O . LEU A 1 88 ? -1.883 -10.592 2.335 1.00 88.12 88 LEU A O 1
ATOM 697 N N . GLY A 1 89 ? -1.145 -10.750 0.215 1.00 86.56 89 GLY A N 1
ATOM 698 C CA . GLY A 1 89 ? -2.382 -11.308 -0.320 1.00 86.56 89 GLY A CA 1
ATOM 699 C C . GLY A 1 89 ? -2.770 -12.617 0.365 1.00 86.56 89 GLY A C 1
ATOM 700 O O . GLY A 1 89 ? -3.918 -12.797 0.776 1.00 86.56 89 GLY A O 1
ATOM 701 N N . SER A 1 90 ? -1.802 -13.520 0.533 1.00 84.25 90 SER A N 1
ATOM 702 C CA . SER A 1 90 ? -2.009 -14.800 1.213 1.00 84.25 90 SER A CA 1
ATOM 703 C C . SER A 1 90 ? -2.439 -14.606 2.667 1.00 84.25 90 SER A C 1
ATOM 705 O O . SER A 1 90 ? -3.438 -15.185 3.101 1.00 84.25 90 SER A O 1
ATOM 707 N N . ALA A 1 91 ? -1.729 -13.757 3.411 1.00 83.69 91 ALA A N 1
ATOM 708 C CA . ALA A 1 91 ? -1.993 -13.490 4.818 1.00 83.69 91 ALA A CA 1
ATOM 709 C C .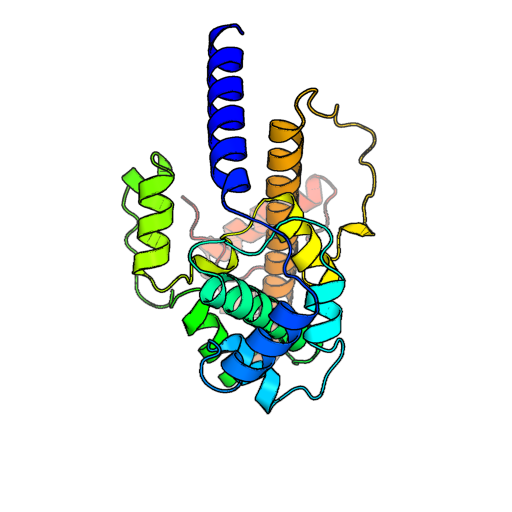 ALA A 1 91 ? -3.382 -12.876 5.051 1.00 83.69 91 ALA A C 1
ATOM 711 O O . ALA A 1 91 ? -4.138 -13.342 5.904 1.00 83.69 91 ALA A O 1
ATOM 712 N N . LEU A 1 92 ? -3.765 -11.876 4.255 1.00 80.50 92 LEU A N 1
ATOM 713 C CA . LEU A 1 92 ? -5.052 -11.192 4.413 1.00 80.50 92 LEU A CA 1
ATOM 714 C C . LEU A 1 92 ? -6.263 -12.092 4.131 1.00 80.50 92 LEU A C 1
ATOM 716 O O . LEU A 1 92 ? -7.334 -11.853 4.685 1.00 80.50 92 LEU A O 1
ATOM 720 N N . ARG A 1 93 ? -6.113 -13.133 3.303 1.00 78.31 93 ARG A N 1
ATOM 721 C CA . ARG A 1 93 ? -7.195 -14.092 3.017 1.00 78.31 93 ARG A CA 1
ATOM 722 C C . ARG A 1 93 ? -7.356 -15.187 4.062 1.00 78.31 93 ARG A C 1
ATOM 724 O O . ARG A 1 93 ? -8.423 -15.787 4.149 1.00 78.31 93 ARG A O 1
ATOM 731 N N . SER A 1 94 ? -6.298 -15.495 4.796 1.00 74.81 94 SER A N 1
ATOM 732 C CA . SER A 1 94 ? -6.207 -16.717 5.601 1.00 74.81 94 SER A CA 1
ATOM 733 C C . SER A 1 94 ? -6.286 -16.462 7.104 1.00 74.81 94 SER A C 1
ATOM 735 O O . SER A 1 94 ? -6.622 -17.371 7.862 1.00 74.81 94 SER A O 1
ATOM 737 N N . ILE A 1 95 ? -6.005 -15.239 7.556 1.00 74.38 95 ILE A N 1
ATOM 738 C CA . ILE A 1 95 ? -5.890 -14.924 8.980 1.00 74.38 95 ILE A CA 1
ATOM 739 C C . ILE A 1 95 ? -7.195 -14.354 9.530 1.00 74.38 95 ILE A C 1
ATOM 741 O O . ILE A 1 95 ? -7.764 -13.398 9.003 1.00 74.38 95 ILE A O 1
ATOM 745 N N . GLN A 1 96 ? -7.631 -14.898 10.667 1.00 62.09 96 GLN A N 1
ATOM 746 C CA . GLN A 1 96 ? -8.606 -14.237 11.531 1.00 62.09 96 GLN A CA 1
ATOM 747 C C . GLN A 1 96 ? -7.922 -13.052 12.226 1.00 62.09 96 GLN A C 1
ATOM 749 O O . GLN A 1 96 ? -6.836 -13.207 12.774 1.00 62.09 96 GLN A O 1
ATOM 754 N N . GLY A 1 97 ? -8.524 -11.860 12.148 1.00 67.88 97 GLY A N 1
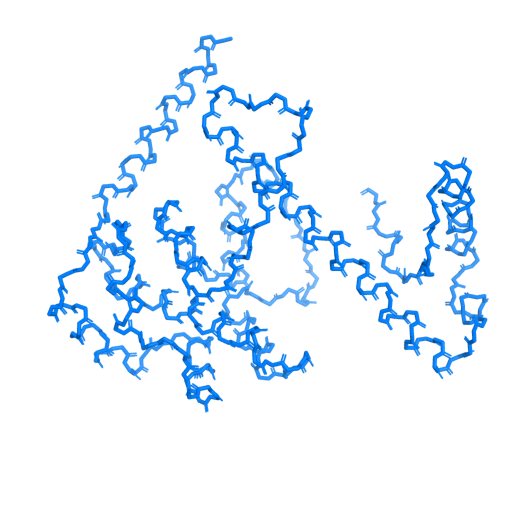ATOM 755 C CA . GLY A 1 97 ? -7.871 -10.592 12.502 1.00 67.88 97 GLY A CA 1
ATOM 756 C C . GLY A 1 97 ? -7.152 -10.558 13.863 1.00 67.88 97 GLY A C 1
ATOM 757 O O . GLY A 1 97 ? -7.508 -11.279 14.789 1.00 67.88 97 GLY A O 1
ATOM 758 N N . PHE A 1 98 ? -6.186 -9.636 13.980 1.00 69.56 98 PHE A N 1
ATOM 759 C CA . PHE A 1 98 ? -5.351 -9.367 15.169 1.00 69.56 98 PHE A CA 1
ATOM 760 C C . PHE A 1 98 ? -4.242 -10.393 15.491 1.00 69.56 98 PHE A C 1
ATOM 762 O O . PHE A 1 98 ? -3.795 -10.473 16.634 1.00 69.56 98 PHE A O 1
ATOM 769 N N . ASP A 1 99 ? -3.727 -11.134 14.503 1.00 83.81 99 ASP A N 1
ATOM 770 C CA . ASP A 1 99 ? -2.504 -11.934 14.681 1.00 83.81 99 ASP A CA 1
ATOM 771 C C . ASP A 1 99 ? -1.286 -11.015 14.934 1.00 83.81 99 ASP A C 1
ATOM 773 O O . ASP A 1 99 ? -0.978 -10.104 14.155 1.00 83.81 99 ASP A O 1
ATOM 777 N N . ASN A 1 100 ? -0.599 -11.228 16.062 1.00 87.31 100 ASN A N 1
ATOM 778 C CA . ASN A 1 100 ? 0.544 -10.402 16.466 1.00 87.31 100 ASN A CA 1
ATOM 779 C C . ASN A 1 100 ? 1.726 -10.543 15.503 1.00 87.31 100 ASN A C 1
ATOM 781 O O . ASN A 1 100 ? 2.401 -9.554 15.230 1.00 87.31 100 ASN A O 1
ATOM 785 N N . ALA A 1 101 ? 1.975 -11.748 14.989 1.00 87.31 101 ALA A N 1
ATOM 786 C CA . ALA A 1 101 ? 3.080 -11.991 14.070 1.00 87.31 101 ALA A CA 1
ATOM 787 C C . ALA A 1 101 ? 2.817 -11.326 12.708 1.00 87.31 101 ALA A C 1
ATOM 789 O O . ALA A 1 101 ? 3.705 -10.646 12.200 1.00 87.31 101 ALA A O 1
ATOM 790 N N . LEU A 1 102 ? 1.576 -11.374 12.206 1.00 87.00 102 LEU A N 1
ATOM 791 C CA . LEU A 1 102 ? 1.148 -10.595 11.041 1.00 87.00 102 LEU A CA 1
ATOM 792 C C . LEU A 1 102 ? 1.351 -9.100 11.269 1.00 87.00 102 LEU A C 1
ATOM 794 O O . LEU A 1 102 ? 1.897 -8.407 10.423 1.00 87.00 102 LEU A O 1
ATOM 798 N N . THR A 1 103 ? 0.904 -8.588 12.416 1.00 88.56 103 THR A N 1
ATOM 799 C CA . THR A 1 103 ? 1.013 -7.157 12.726 1.00 88.56 103 THR A CA 1
ATOM 800 C C . THR A 1 103 ? 2.476 -6.711 12.776 1.00 88.56 103 THR A C 1
ATOM 802 O O . THR A 1 103 ? 2.802 -5.617 12.321 1.00 88.56 103 THR A O 1
ATOM 805 N N . THR A 1 104 ? 3.365 -7.546 13.315 1.00 89.69 104 THR A N 1
ATOM 806 C CA . THR A 1 104 ? 4.811 -7.292 13.321 1.00 89.69 104 THR A CA 1
ATOM 807 C C . THR A 1 104 ? 5.385 -7.289 11.907 1.00 89.69 104 THR A C 1
ATOM 809 O O . THR A 1 104 ? 6.105 -6.355 11.567 1.00 89.69 104 THR A O 1
ATOM 812 N N . ALA A 1 105 ? 5.027 -8.270 11.073 1.00 89.00 105 ALA A N 1
ATOM 813 C CA . ALA A 1 105 ? 5.474 -8.330 9.684 1.00 89.00 105 ALA A CA 1
ATOM 814 C C . ALA A 1 105 ? 4.979 -7.116 8.873 1.00 89.00 105 ALA A C 1
ATOM 816 O O . ALA A 1 105 ? 5.775 -6.436 8.235 1.00 89.00 105 ALA A O 1
ATOM 817 N N . LEU A 1 106 ? 3.702 -6.744 9.011 1.00 89.62 106 LEU A N 1
ATOM 818 C CA . LEU A 1 106 ? 3.132 -5.553 8.375 1.00 89.62 106 LEU A CA 1
ATOM 819 C C . LEU A 1 106 ? 3.852 -4.264 8.784 1.00 89.62 106 LEU A C 1
ATOM 821 O O . LEU A 1 106 ? 4.042 -3.388 7.950 1.00 89.62 106 LEU A O 1
ATOM 825 N N . ARG A 1 107 ? 4.261 -4.120 10.050 1.00 90.94 107 ARG A N 1
ATOM 826 C CA . ARG A 1 107 ? 5.007 -2.929 10.499 1.00 90.94 107 ARG A CA 1
ATOM 827 C C . ARG A 1 107 ? 6.406 -2.842 9.901 1.00 90.94 107 ARG A C 1
ATOM 829 O O . ARG A 1 107 ? 6.894 -1.733 9.720 1.00 90.94 107 ARG A O 1
ATOM 836 N N . ALA A 1 108 ? 7.043 -3.975 9.614 1.00 90.00 108 ALA A N 1
ATOM 837 C CA . ALA A 1 108 ? 8.358 -3.978 8.981 1.00 90.00 108 ALA A CA 1
ATOM 838 C C . ALA A 1 108 ? 8.299 -3.443 7.540 1.00 90.00 108 ALA A C 1
ATOM 840 O O . ALA A 1 108 ? 9.237 -2.782 7.110 1.00 90.00 108 ALA A O 1
ATOM 841 N N . ASP A 1 109 ? 7.188 -3.678 6.833 1.00 89.06 109 ASP A N 1
ATOM 842 C CA . ASP A 1 109 ? 7.023 -3.267 5.436 1.00 89.06 109 ASP A CA 1
ATOM 843 C C . ASP A 1 109 ? 6.242 -1.956 5.245 1.00 89.06 109 ASP A C 1
ATOM 845 O O . ASP A 1 109 ? 6.500 -1.207 4.306 1.00 89.06 109 ASP A O 1
ATOM 849 N N . PHE A 1 110 ? 5.288 -1.635 6.121 1.00 91.00 110 PHE A N 1
ATOM 850 C CA . PHE A 1 110 ? 4.489 -0.403 6.030 1.00 91.00 110 PHE A CA 1
ATOM 851 C C . PHE A 1 110 ? 4.951 0.708 6.976 1.00 91.00 110 PHE A C 1
ATOM 853 O O . PHE A 1 110 ? 4.383 1.803 6.959 1.00 91.00 110 PHE A O 1
ATOM 860 N N . GLY A 1 111 ? 5.972 0.443 7.788 1.00 91.06 111 GLY A N 1
ATOM 861 C CA . GLY A 1 111 ? 6.436 1.328 8.846 1.00 91.06 111 GLY A CA 1
ATOM 862 C C . GLY A 1 111 ? 5.651 1.187 10.152 1.00 91.06 111 GLY A C 1
ATOM 863 O O . GLY A 1 111 ? 4.529 0.667 10.202 1.00 91.06 111 GLY A O 1
ATOM 864 N N . ASP A 1 112 ? 6.248 1.680 11.239 1.00 88.31 112 ASP A N 1
ATOM 865 C CA . ASP A 1 112 ? 5.617 1.710 12.560 1.00 88.31 112 ASP A CA 1
ATOM 866 C C . ASP A 1 112 ? 5.093 3.114 12.881 1.00 88.31 112 ASP A C 1
ATOM 868 O O . ASP A 1 112 ? 5.840 4.073 13.061 1.00 88.31 112 ASP A O 1
ATOM 872 N N . TRP A 1 113 ? 3.770 3.221 12.966 1.00 88.44 113 TRP A N 1
ATOM 873 C CA . TRP A 1 113 ? 3.046 4.485 13.107 1.00 88.44 113 TRP A CA 1
ATOM 874 C C . TRP A 1 113 ? 2.508 4.723 14.521 1.00 88.44 113 TRP A C 1
ATOM 876 O O . TRP A 1 113 ? 1.622 5.555 14.718 1.00 88.44 113 TRP A O 1
ATOM 886 N N . ARG A 1 114 ? 2.978 3.955 15.510 1.00 86.31 114 ARG A N 1
ATOM 887 C CA . ARG A 1 114 ? 2.494 4.056 16.897 1.00 86.31 114 ARG A CA 1
ATOM 888 C C . ARG A 1 114 ? 3.028 5.275 17.639 1.00 86.31 114 ARG A C 1
ATOM 890 O O . ARG A 1 114 ? 2.371 5.748 18.567 1.00 86.31 114 ARG A O 1
ATOM 897 N N . ASP A 1 115 ? 4.193 5.770 17.240 1.00 86.62 115 ASP A N 1
ATOM 898 C CA . ASP A 1 115 ? 4.793 6.946 17.853 1.00 86.62 115 ASP A CA 1
ATOM 899 C C . ASP A 1 115 ? 4.045 8.220 17.464 1.00 86.62 115 ASP A C 1
ATOM 901 O O . ASP A 1 115 ? 3.355 8.294 16.447 1.00 86.62 115 ASP A O 1
ATOM 905 N N . ARG A 1 116 ? 4.175 9.265 18.286 1.00 87.12 116 ARG A N 1
ATOM 906 C CA . ARG A 1 116 ? 3.550 10.554 17.992 1.00 87.12 116 ARG A CA 1
ATOM 907 C C . ARG A 1 116 ? 4.138 11.133 16.705 1.00 87.12 116 ARG A C 1
ATOM 909 O O . ARG A 1 116 ? 5.309 11.501 16.657 1.00 87.12 116 ARG A O 1
ATOM 916 N N . ILE A 1 117 ? 3.291 11.302 15.696 1.00 88.56 117 ILE A N 1
ATOM 917 C CA . ILE A 1 117 ? 3.700 11.832 14.398 1.00 88.56 117 ILE A CA 1
ATOM 918 C C . ILE A 1 117 ? 3.555 13.356 14.394 1.00 88.56 117 ILE A C 1
ATOM 920 O O . ILE A 1 117 ? 2.457 13.893 14.547 1.00 88.56 117 ILE A O 1
ATOM 924 N N . ALA A 1 118 ? 4.664 14.061 14.187 1.00 89.94 118 ALA A N 1
ATOM 925 C CA . ALA A 1 118 ? 4.646 15.443 13.725 1.00 89.94 118 ALA A CA 1
ATOM 926 C C . ALA A 1 118 ? 4.701 15.431 12.195 1.00 89.94 118 ALA A C 1
ATOM 928 O O . ALA A 1 118 ? 5.686 14.964 11.629 1.00 89.94 118 ALA A O 1
ATOM 929 N N . PHE A 1 119 ? 3.641 15.910 11.541 1.00 90.44 119 PHE A N 1
ATOM 930 C CA . PHE A 1 119 ? 3.568 16.017 10.083 1.00 90.44 119 PHE A CA 1
ATOM 931 C C . PHE A 1 119 ? 4.133 17.374 9.634 1.00 90.44 119 PHE A C 1
ATOM 933 O O . PHE A 1 119 ? 3.523 18.405 9.935 1.00 90.44 119 PHE A O 1
ATOM 940 N N . PRO A 1 120 ? 5.286 17.414 8.941 1.00 92.38 120 PRO A N 1
ATOM 941 C CA . PRO A 1 120 ? 5.828 18.650 8.393 1.00 92.38 120 PRO A CA 1
ATOM 942 C C . PRO A 1 120 ? 4.906 19.184 7.296 1.00 92.38 120 PRO A C 1
ATOM 944 O O . PRO A 1 120 ? 4.454 18.411 6.460 1.00 92.38 120 PRO A O 1
ATOM 947 N N . GLN A 1 121 ? 4.665 20.497 7.243 1.00 93.69 121 GLN A N 1
ATOM 948 C CA . GLN A 1 121 ? 3.756 21.071 6.236 1.00 93.69 121 GLN A CA 1
ATOM 949 C C . GLN A 1 121 ? 4.192 20.771 4.791 1.00 93.69 121 GLN A C 1
ATOM 951 O O . GLN A 1 121 ? 3.358 20.505 3.931 1.00 93.69 121 GLN A O 1
ATOM 956 N N . VAL A 1 122 ? 5.505 20.696 4.547 1.00 93.19 122 VAL A N 1
ATOM 957 C CA . VAL A 1 122 ? 6.081 20.424 3.220 1.00 93.19 122 VAL A CA 1
ATOM 958 C C . VAL A 1 122 ? 5.591 19.115 2.588 1.00 93.19 122 VAL A C 1
ATOM 960 O O . VAL A 1 122 ? 5.496 19.038 1.366 1.00 93.19 122 VAL A O 1
ATOM 963 N N . ILE A 1 123 ? 5.212 18.098 3.374 1.00 92.38 123 ILE A N 1
ATOM 964 C CA . ILE A 1 123 ? 4.752 16.811 2.816 1.00 92.38 123 ILE A CA 1
ATOM 965 C C . ILE A 1 123 ? 3.387 16.935 2.121 1.00 92.38 123 ILE A C 1
ATOM 967 O O . ILE A 1 123 ? 3.023 16.096 1.293 1.00 92.38 123 ILE A O 1
ATOM 971 N N . PHE A 1 124 ? 2.598 17.957 2.460 1.00 88.06 124 PHE A N 1
ATOM 972 C CA . PHE A 1 124 ? 1.288 18.177 1.846 1.00 88.06 124 PHE A CA 1
ATOM 973 C C . PHE A 1 124 ? 1.411 18.833 0.470 1.00 88.06 124 PHE A C 1
ATOM 975 O O . PHE A 1 124 ? 0.593 18.557 -0.404 1.00 88.06 124 PHE A O 1
ATOM 982 N N . GLU A 1 125 ? 2.474 19.602 0.248 1.00 88.00 125 GLU A N 1
ATOM 983 C CA . GLU A 1 125 ? 2.703 20.369 -0.980 1.00 88.00 125 GLU A CA 1
ATOM 984 C C . GLU A 1 125 ? 3.694 19.683 -1.929 1.00 88.00 125 GLU A C 1
ATOM 986 O O . GLU A 1 125 ? 3.570 19.802 -3.145 1.00 88.00 125 GLU A O 1
ATOM 991 N N . ASN A 1 126 ? 4.657 18.929 -1.389 1.00 85.19 126 ASN A N 1
ATOM 992 C CA . ASN A 1 126 ? 5.713 18.283 -2.158 1.00 85.19 126 ASN A CA 1
ATOM 993 C C . ASN A 1 126 ? 5.569 16.745 -2.122 1.00 85.19 126 ASN A C 1
ATOM 995 O O . ASN A 1 126 ? 5.824 16.125 -1.084 1.00 85.19 126 ASN A O 1
ATOM 999 N N . PRO A 1 127 ? 5.209 16.103 -3.253 1.00 84.38 127 PRO A N 1
ATOM 1000 C CA . PRO A 1 127 ? 5.100 14.647 -3.348 1.00 84.38 127 PRO A CA 1
ATOM 1001 C C . PRO A 1 127 ? 6.397 13.894 -3.027 1.00 84.38 127 PRO A C 1
ATOM 1003 O O . PRO A 1 127 ? 6.335 12.813 -2.452 1.00 84.38 127 PRO A O 1
ATOM 1006 N N . VAL A 1 128 ? 7.564 14.457 -3.358 1.00 88.62 128 VAL A N 1
ATOM 1007 C CA . VAL A 1 128 ? 8.866 13.832 -3.068 1.00 88.62 128 VAL A CA 1
ATOM 1008 C C . VAL A 1 128 ? 9.107 13.809 -1.561 1.00 88.62 128 VAL A C 1
ATOM 1010 O O . VAL A 1 128 ? 9.325 12.740 -0.998 1.00 88.62 128 VAL A O 1
ATOM 1013 N N . ALA A 1 129 ? 8.927 14.955 -0.895 1.00 91.12 129 ALA A N 1
ATOM 1014 C CA . ALA A 1 129 ? 9.051 15.056 0.561 1.00 91.12 129 ALA A CA 1
ATOM 1015 C C . ALA A 1 129 ? 8.058 14.134 1.292 1.00 91.12 129 ALA A C 1
ATOM 1017 O O . ALA A 1 129 ? 8.349 13.619 2.369 1.00 91.12 129 ALA A O 1
ATOM 1018 N N . ARG A 1 130 ? 6.874 13.902 0.708 1.00 92.44 130 ARG A N 1
ATOM 1019 C CA . ARG A 1 130 ? 5.888 12.951 1.237 1.00 92.44 130 ARG A CA 1
ATOM 1020 C C . ARG A 1 130 ? 6.378 11.510 1.170 1.00 92.44 130 ARG A C 1
ATOM 1022 O O . ARG A 1 130 ? 6.258 10.788 2.155 1.00 92.44 130 ARG A O 1
ATOM 1029 N N . THR A 1 131 ? 6.916 11.102 0.026 1.00 89.75 131 THR A N 1
ATOM 1030 C CA . THR A 1 131 ? 7.478 9.760 -0.153 1.00 89.75 131 THR A CA 1
ATOM 1031 C C . THR A 1 131 ? 8.657 9.535 0.788 1.00 89.75 131 THR A C 1
ATOM 1033 O O . THR A 1 131 ? 8.693 8.519 1.477 1.00 89.75 131 THR A O 1
ATOM 1036 N N . GLU A 1 132 ? 9.576 10.498 0.884 1.00 93.62 132 GLU A N 1
ATOM 1037 C CA . GLU A 1 132 ? 10.718 10.447 1.807 1.00 93.62 132 GLU A CA 1
ATOM 1038 C C . GLU A 1 132 ? 10.253 10.301 3.259 1.00 93.62 132 GLU A C 1
ATOM 1040 O O . GLU A 1 132 ? 10.693 9.393 3.957 1.00 93.62 132 GLU A O 1
ATOM 1045 N N . PHE A 1 133 ? 9.271 11.101 3.682 1.00 93.69 133 PHE A N 1
ATOM 1046 C CA . PHE A 1 133 ? 8.693 11.032 5.025 1.00 93.69 133 PHE A CA 1
ATOM 1047 C C . PHE A 1 133 ? 8.097 9.654 5.371 1.00 93.69 133 PHE A C 1
ATOM 1049 O O . PHE A 1 133 ? 8.149 9.236 6.535 1.00 93.69 133 PHE A O 1
ATOM 1056 N N . TYR A 1 134 ? 7.509 8.954 4.391 1.00 92.75 134 TYR A N 1
ATOM 1057 C CA . TYR A 1 134 ? 7.007 7.586 4.563 1.00 92.75 134 TYR A CA 1
ATOM 1058 C C . TYR A 1 134 ? 8.153 6.579 4.663 1.00 92.75 134 TYR A C 1
ATOM 1060 O O . TYR A 1 134 ? 8.153 5.744 5.568 1.00 92.75 134 TYR A O 1
ATOM 1068 N N . VAL A 1 135 ? 9.148 6.682 3.780 1.00 93.50 135 VAL A N 1
ATOM 1069 C CA . VAL A 1 135 ? 10.326 5.801 3.778 1.00 93.50 135 VAL A CA 1
ATOM 1070 C C . VAL A 1 135 ? 11.123 5.937 5.077 1.00 93.50 135 VAL A C 1
ATOM 1072 O O . VAL A 1 135 ? 11.471 4.927 5.682 1.00 93.50 135 VAL A O 1
ATOM 1075 N N . GLU A 1 136 ? 11.329 7.159 5.576 1.00 92.25 136 GLU A N 1
ATOM 1076 C CA . GLU A 1 136 ? 11.982 7.433 6.867 1.00 92.25 136 GLU A CA 1
ATOM 1077 C C . GLU A 1 136 ? 11.288 6.753 8.056 1.00 92.25 136 GLU A C 1
ATOM 1079 O O . GLU A 1 136 ? 11.912 6.506 9.086 1.00 92.25 136 GLU A O 1
ATOM 1084 N N . ARG A 1 137 ? 9.995 6.440 7.928 1.00 91.06 137 ARG A N 1
ATOM 1085 C CA . ARG A 1 137 ? 9.199 5.749 8.955 1.00 91.06 137 ARG A CA 1
ATOM 1086 C C . ARG A 1 137 ? 9.142 4.238 8.774 1.00 91.06 137 ARG A C 1
ATOM 1088 O O . ARG A 1 137 ? 8.417 3.568 9.506 1.00 91.06 137 ARG A O 1
ATOM 1095 N N . GLY A 1 138 ? 9.915 3.703 7.834 1.00 91.62 138 GLY A N 1
ATOM 1096 C CA . GLY A 1 138 ? 10.009 2.273 7.571 1.00 91.62 138 GLY A CA 1
ATOM 1097 C C . GLY A 1 138 ? 9.059 1.774 6.488 1.00 91.62 138 GLY A C 1
ATOM 1098 O O . GLY A 1 138 ? 8.884 0.568 6.369 1.00 91.62 138 GLY A O 1
ATOM 1099 N N . PHE A 1 139 ? 8.442 2.656 5.691 1.00 93.00 139 PHE A N 1
ATOM 1100 C CA . PHE A 1 139 ? 7.731 2.195 4.500 1.00 93.00 139 PHE A CA 1
ATOM 1101 C C . PHE A 1 139 ? 8.716 1.603 3.484 1.00 93.00 139 PHE A C 1
ATOM 1103 O O . PHE A 1 139 ? 9.616 2.283 2.980 1.00 93.00 139 PHE A O 1
ATOM 1110 N N . ASN A 1 140 ? 8.504 0.340 3.139 1.00 91.31 140 ASN A N 1
ATOM 1111 C CA . ASN A 1 140 ? 9.235 -0.370 2.109 1.00 91.31 140 ASN A CA 1
ATOM 1112 C C . ASN A 1 140 ? 8.743 0.067 0.720 1.00 91.31 140 ASN A C 1
ATOM 1114 O O . ASN A 1 140 ? 7.796 -0.484 0.158 1.00 91.31 140 ASN A O 1
ATOM 1118 N N . SER A 1 141 ? 9.429 1.050 0.131 1.00 91.38 141 SER A N 1
ATOM 1119 C CA . SER A 1 141 ? 9.081 1.606 -1.187 1.00 91.38 141 SER A CA 1
ATOM 1120 C C . SER A 1 141 ? 9.114 0.594 -2.334 1.00 91.38 141 SER A C 1
ATOM 1122 O O . SER A 1 141 ? 8.502 0.845 -3.371 1.00 91.38 141 SER A O 1
ATOM 1124 N N . SER A 1 142 ? 9.787 -0.551 -2.163 1.00 91.19 142 SER A N 1
ATOM 1125 C CA . SER A 1 142 ? 9.818 -1.596 -3.193 1.00 91.19 142 SER A CA 1
ATOM 1126 C C . SER A 1 142 ? 8.432 -2.179 -3.477 1.00 91.19 142 SER A C 1
ATOM 1128 O O . SER A 1 142 ? 8.157 -2.530 -4.619 1.00 91.19 142 SER A O 1
ATOM 1130 N N . LEU A 1 143 ? 7.527 -2.178 -2.488 1.00 90.88 143 LEU A N 1
ATOM 1131 C CA . LEU A 1 143 ? 6.157 -2.676 -2.638 1.00 90.88 143 LEU A CA 1
ATOM 1132 C C . LEU A 1 143 ? 5.356 -1.950 -3.720 1.00 90.88 143 LEU A C 1
ATOM 1134 O O . LEU A 1 143 ? 4.388 -2.502 -4.230 1.00 90.88 143 LEU A O 1
ATOM 1138 N N . THR A 1 144 ? 5.740 -0.719 -4.050 1.00 89.62 144 THR A N 1
ATOM 1139 C CA . THR A 1 144 ? 5.061 0.129 -5.037 1.00 89.62 144 THR A CA 1
ATOM 1140 C C . THR A 1 144 ? 5.959 0.499 -6.217 1.00 89.62 144 THR A C 1
ATOM 1142 O O . THR A 1 144 ? 5.537 1.269 -7.072 1.00 89.62 144 THR A O 1
ATOM 1145 N N . ASP A 1 145 ? 7.194 -0.009 -6.272 1.00 90.94 145 ASP A N 1
ATOM 1146 C CA . ASP A 1 145 ? 8.176 0.328 -7.312 1.00 90.94 145 ASP A CA 1
ATOM 1147 C C . ASP A 1 145 ? 8.006 -0.551 -8.560 1.00 90.94 145 ASP A C 1
ATOM 1149 O O . ASP A 1 145 ? 8.893 -1.309 -8.956 1.00 90.94 145 ASP A O 1
ATOM 1153 N N . PHE A 1 146 ? 6.828 -0.450 -9.165 1.00 91.56 146 PHE A N 1
ATOM 1154 C CA . PHE A 1 146 ? 6.455 -1.145 -10.389 1.00 91.56 146 PHE A CA 1
ATOM 1155 C C . PHE A 1 146 ? 5.840 -0.146 -11.376 1.00 91.56 146 PHE A C 1
ATOM 1157 O O . PHE A 1 146 ? 5.188 0.813 -10.951 1.00 91.56 146 PHE A O 1
ATOM 1164 N N . PRO A 1 147 ? 5.943 -0.391 -12.694 1.00 91.81 147 PRO A N 1
ATOM 1165 C CA . PRO A 1 147 ? 5.063 0.243 -13.669 1.00 91.81 147 PRO A CA 1
ATOM 1166 C C . PRO A 1 147 ? 3.599 0.092 -13.250 1.00 91.81 147 PRO A C 1
ATOM 1168 O O . PRO A 1 147 ? 3.204 -0.986 -12.804 1.00 91.81 147 PRO A O 1
ATOM 1171 N N . GLU A 1 148 ? 2.784 1.140 -13.405 1.00 86.81 148 GLU A N 1
ATOM 1172 C CA . GLU A 1 148 ? 1.400 1.164 -12.896 1.00 86.81 148 GLU A CA 1
ATOM 1173 C C . GLU A 1 148 ? 0.606 -0.069 -13.356 1.00 86.81 148 GLU A C 1
ATOM 1175 O O . GLU A 1 148 ? -0.033 -0.734 -12.544 1.00 86.81 148 GLU A O 1
ATOM 1180 N N . GLU A 1 149 ? 0.684 -0.430 -14.640 1.00 87.00 149 GLU A N 1
ATOM 1181 C CA . GLU A 1 149 ? -0.042 -1.591 -15.170 1.00 87.00 149 GLU A CA 1
ATOM 1182 C C . GLU A 1 149 ? 0.423 -2.917 -14.550 1.00 87.00 149 GLU A C 1
ATOM 1184 O O . GLU A 1 149 ? -0.397 -3.795 -14.275 1.00 87.00 149 GLU A O 1
ATOM 1189 N N . ALA A 1 150 ? 1.729 -3.065 -14.312 1.00 91.75 150 ALA A N 1
ATOM 1190 C CA . ALA A 1 150 ? 2.290 -4.245 -13.663 1.00 91.75 150 ALA A CA 1
ATOM 1191 C C . ALA A 1 150 ? 1.911 -4.308 -12.182 1.00 91.75 150 ALA A C 1
ATOM 1193 O O . ALA A 1 150 ? 1.592 -5.388 -11.678 1.00 91.75 150 ALA A O 1
ATOM 1194 N N . PHE A 1 151 ? 1.887 -3.161 -11.500 1.00 91.81 151 PHE A N 1
ATOM 1195 C CA . PHE A 1 151 ? 1.437 -3.064 -10.118 1.00 91.81 151 PHE A CA 1
ATOM 1196 C C . PHE A 1 151 ? -0.021 -3.510 -9.987 1.00 91.81 151 PHE A C 1
ATOM 1198 O O . PHE A 1 151 ? -0.324 -4.416 -9.213 1.00 91.81 151 PHE A O 1
ATOM 1205 N N . GLN A 1 152 ? -0.916 -2.946 -10.805 1.00 88.12 152 GLN A N 1
ATOM 1206 C CA . GLN A 1 152 ? -2.341 -3.292 -10.806 1.00 88.12 152 GLN A CA 1
ATOM 1207 C C . GLN A 1 152 ? -2.568 -4.774 -11.128 1.00 88.12 152 GLN A C 1
ATOM 1209 O O . GLN A 1 152 ? -3.305 -5.460 -10.418 1.00 88.12 152 GLN A O 1
ATOM 1214 N N . GLN A 1 153 ? -1.895 -5.302 -12.158 1.00 89.69 153 GLN A N 1
ATOM 1215 C CA . GLN A 1 153 ? -1.967 -6.726 -12.492 1.00 89.69 153 GLN A CA 1
ATOM 1216 C C . GLN A 1 153 ? -1.516 -7.602 -11.316 1.00 89.69 153 GLN A C 1
ATOM 1218 O O . GLN A 1 153 ? -2.168 -8.603 -11.012 1.00 89.69 153 GLN A O 1
ATOM 1223 N N . SER A 1 154 ? -0.438 -7.212 -10.633 1.00 90.75 154 SER A N 1
ATOM 1224 C CA . SER A 1 154 ? 0.073 -7.932 -9.467 1.00 90.75 154 SER A CA 1
ATOM 1225 C C . SER A 1 154 ? -0.950 -7.942 -8.334 1.00 90.75 154 SER A C 1
ATOM 1227 O O . SER A 1 154 ? -1.249 -9.014 -7.816 1.00 90.75 154 SER A O 1
ATOM 1229 N N . LEU A 1 155 ? -1.557 -6.795 -8.000 1.00 90.06 155 LEU A N 1
ATOM 1230 C CA . LEU A 1 155 ? -2.589 -6.706 -6.959 1.00 90.06 155 LEU A CA 1
ATOM 1231 C C . LEU A 1 155 ? -3.790 -7.618 -7.242 1.00 90.06 155 LEU A C 1
ATOM 1233 O O . LEU A 1 155 ? -4.294 -8.258 -6.318 1.00 90.06 155 LEU A O 1
ATOM 1237 N N . VAL A 1 156 ? -4.232 -7.715 -8.500 1.00 88.56 156 VAL A N 1
ATOM 1238 C CA . VAL A 1 156 ? -5.313 -8.631 -8.902 1.00 88.56 156 VAL A CA 1
ATOM 1239 C C . VAL A 1 156 ? -4.883 -10.089 -8.732 1.00 88.56 156 VAL A C 1
ATOM 1241 O O . VAL A 1 156 ? -5.587 -10.860 -8.082 1.00 88.56 156 VAL A O 1
ATOM 1244 N N . LEU A 1 157 ? -3.714 -10.471 -9.262 1.00 89.00 157 LEU A N 1
ATOM 1245 C CA . LEU A 1 157 ? -3.202 -11.848 -9.186 1.00 89.00 157 LEU A CA 1
ATOM 1246 C C . LEU A 1 157 ? -3.008 -12.315 -7.742 1.00 89.00 157 LEU A C 1
ATOM 1248 O O . LEU A 1 157 ? -3.336 -13.453 -7.404 1.00 89.00 157 LEU A O 1
ATOM 1252 N N . VAL A 1 158 ? -2.517 -11.430 -6.871 1.00 88.19 158 VAL A N 1
ATOM 1253 C CA . VAL A 1 158 ? -2.335 -11.738 -5.450 1.00 88.19 158 VAL A CA 1
ATOM 1254 C C . VAL A 1 158 ? -3.608 -11.538 -4.633 1.00 88.19 158 VAL A C 1
ATOM 1256 O O . VAL A 1 158 ? -3.555 -11.708 -3.419 1.00 88.19 158 VAL A O 1
ATOM 1259 N N . GLY A 1 159 ? -4.746 -11.205 -5.252 1.00 84.56 159 GLY A N 1
ATOM 1260 C CA . GLY A 1 159 ? -6.052 -11.047 -4.606 1.00 84.56 159 GLY A CA 1
ATOM 1261 C C . GLY A 1 159 ? -6.135 -9.896 -3.598 1.00 84.56 159 GLY A C 1
ATOM 1262 O O . GLY A 1 159 ? -6.909 -9.982 -2.645 1.00 84.56 159 GLY A O 1
ATOM 1263 N N . LEU A 1 160 ? -5.312 -8.861 -3.776 1.00 84.31 160 LEU A N 1
ATOM 1264 C CA . LEU A 1 160 ? -5.372 -7.593 -3.041 1.00 84.31 160 LEU A CA 1
ATOM 1265 C C . LEU A 1 160 ? -6.296 -6.577 -3.723 1.00 84.31 160 LEU A C 1
ATOM 1267 O O . LEU A 1 160 ? -6.826 -5.691 -3.056 1.00 84.31 160 LEU A O 1
ATOM 1271 N N . ASP A 1 161 ? -6.524 -6.725 -5.029 1.00 79.19 161 ASP A N 1
ATOM 1272 C CA . ASP A 1 161 ? -7.537 -5.975 -5.761 1.00 79.19 161 ASP A CA 1
ATOM 1273 C C . ASP A 1 161 ? -8.727 -6.874 -6.130 1.00 79.19 161 ASP A C 1
ATOM 1275 O O . ASP A 1 161 ? -8.638 -7.735 -7.005 1.00 79.19 161 ASP A O 1
ATOM 1279 N N . THR A 1 162 ? -9.856 -6.655 -5.452 1.00 63.69 162 THR A N 1
ATOM 1280 C CA . THR A 1 162 ? -11.127 -7.366 -5.683 1.00 63.69 162 THR A CA 1
ATOM 1281 C C . THR A 1 162 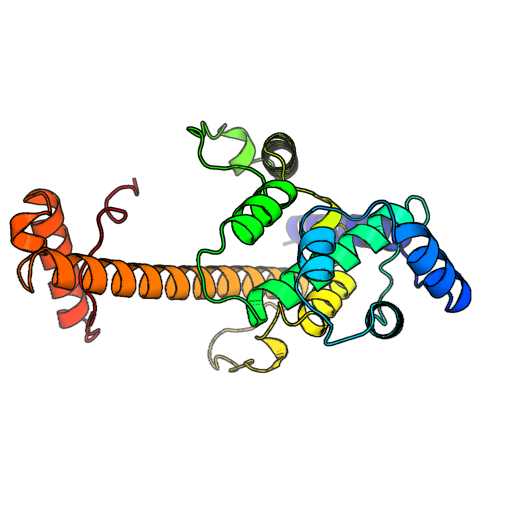? -12.095 -6.595 -6.585 1.00 63.69 162 THR A C 1
ATOM 1283 O O . THR A 1 162 ? -13.099 -7.153 -7.024 1.00 63.69 162 THR A O 1
ATOM 1286 N N . ASP A 1 163 ? -11.781 -5.344 -6.933 1.00 58.97 163 ASP A N 1
ATOM 1287 C CA . ASP A 1 163 ? -12.696 -4.459 -7.664 1.00 58.97 163 ASP A CA 1
ATOM 1288 C C . ASP A 1 163 ? -12.687 -4.712 -9.177 1.00 58.97 163 ASP A C 1
ATOM 1290 O O . ASP A 1 163 ? -13.539 -4.182 -9.888 1.00 58.97 163 ASP A O 1
ATOM 1294 N N . SER A 1 164 ? -11.787 -5.562 -9.691 1.00 50.84 164 SER A N 1
ATOM 1295 C CA . SER A 1 164 ? -11.851 -6.014 -11.092 1.00 50.84 164 SER A CA 1
ATOM 1296 C C . SER A 1 164 ? -13.174 -6.721 -11.434 1.00 50.84 164 SER A C 1
ATOM 1298 O O . SER A 1 164 ? -13.517 -6.823 -12.610 1.00 50.84 164 SER A O 1
ATOM 1300 N N . GLN A 1 165 ? -13.938 -7.161 -10.423 1.00 43.38 165 GLN A N 1
ATOM 1301 C CA . GLN A 1 165 ? -15.270 -7.755 -10.578 1.00 43.38 165 GLN A CA 1
ATOM 1302 C C . GLN A 1 165 ? -16.430 -6.825 -10.186 1.00 43.38 165 GLN A C 1
ATOM 1304 O O . GLN A 1 165 ? -17.566 -7.098 -10.564 1.00 43.38 165 GLN A O 1
ATOM 1309 N N . ASP A 1 166 ? -16.162 -5.722 -9.481 1.00 45.09 166 ASP A N 1
ATOM 1310 C CA . ASP A 1 166 ? -17.175 -4.821 -8.907 1.00 45.09 166 ASP A CA 1
ATOM 1311 C C . ASP A 1 166 ? -17.227 -3.480 -9.668 1.00 45.09 166 ASP A C 1
ATOM 1313 O O . ASP A 1 166 ? -17.463 -2.410 -9.099 1.00 45.09 166 ASP A O 1
ATOM 1317 N N . SER A 1 167 ? -17.037 -3.522 -10.994 1.00 45.25 167 SER A N 1
ATOM 1318 C CA . SER A 1 167 ? -17.307 -2.393 -11.889 1.00 45.25 167 SER A CA 1
ATOM 1319 C C . SER A 1 167 ? -18.817 -2.166 -12.006 1.00 45.25 167 SER A C 1
ATOM 1321 O O . SER A 1 167 ? -19.421 -2.349 -13.063 1.00 45.25 167 SER A O 1
ATOM 1323 N N . THR A 1 168 ? -19.459 -1.773 -10.909 1.00 47.25 168 THR A N 1
ATOM 1324 C CA . THR A 1 168 ? -20.757 -1.116 -11.008 1.00 47.25 168 THR A CA 1
ATOM 1325 C C . THR A 1 168 ? -20.478 0.221 -11.688 1.00 47.25 168 THR A C 1
ATOM 1327 O O . THR A 1 168 ? -19.971 1.149 -11.058 1.00 47.25 168 THR A O 1
ATOM 1330 N N . GLU A 1 169 ? -20.694 0.287 -13.004 1.00 48.88 169 GLU A N 1
ATOM 1331 C CA . GLU A 1 169 ? -20.680 1.539 -13.756 1.00 48.88 169 GLU A CA 1
ATOM 1332 C C . GLU A 1 169 ? -21.712 2.464 -13.114 1.00 48.88 169 GLU A C 1
ATOM 1334 O O . GLU A 1 169 ? -22.919 2.276 -13.258 1.00 48.88 169 GLU A O 1
ATOM 1339 N N . TRP A 1 170 ? -21.235 3.438 -12.341 1.00 48.50 170 TRP A N 1
ATOM 1340 C CA . TRP A 1 170 ? -22.081 4.500 -11.824 1.00 48.50 170 TRP A CA 1
ATOM 1341 C C . TRP A 1 170 ? -22.584 5.307 -13.033 1.00 48.50 170 TRP A C 1
ATOM 1343 O O . TRP A 1 170 ? -21.754 5.902 -13.723 1.00 48.50 170 TRP A O 1
ATOM 1353 N N . PRO A 1 171 ? -23.899 5.323 -13.337 1.00 47.03 171 PRO A N 1
ATOM 1354 C CA . PRO A 1 171 ? -24.386 5.755 -14.653 1.00 47.03 171 PRO A CA 1
ATOM 1355 C C . PRO A 1 171 ? -24.259 7.257 -14.947 1.00 47.03 171 PRO A C 1
ATOM 1357 O O . PRO A 1 171 ? -24.559 7.681 -16.057 1.00 47.03 171 PRO A O 1
ATOM 1360 N N . GLU A 1 172 ? -23.853 8.076 -13.973 1.00 49.91 172 GLU A N 1
ATOM 1361 C CA . GLU A 1 172 ? -24.032 9.535 -14.035 1.00 49.91 172 GLU A CA 1
ATOM 1362 C C . GLU A 1 172 ? -22.738 10.357 -13.977 1.00 49.91 172 GLU A C 1
ATOM 1364 O O . GLU A 1 172 ? -22.782 11.571 -14.172 1.00 49.91 172 GLU A O 1
ATOM 1369 N N . THR A 1 173 ? -21.570 9.747 -13.761 1.00 56.09 173 THR A N 1
ATOM 1370 C CA . THR A 1 173 ? -20.307 10.501 -13.786 1.00 56.09 173 THR A CA 1
ATOM 1371 C C . THR A 1 173 ? -19.686 10.428 -15.170 1.00 56.09 173 THR A C 1
ATOM 1373 O O . THR A 1 173 ? -19.234 9.363 -15.594 1.00 56.09 173 THR A O 1
ATOM 1376 N N . LEU A 1 174 ? -19.650 11.566 -15.871 1.00 57.38 174 LEU A N 1
ATOM 1377 C CA . LEU A 1 174 ? -18.851 11.714 -17.086 1.00 57.38 174 LEU A CA 1
ATOM 1378 C C . LEU A 1 174 ? -17.420 11.269 -16.772 1.00 57.38 174 LEU A C 1
ATOM 1380 O O . LEU A 1 174 ? -16.779 11.830 -15.884 1.00 57.38 174 LEU A O 1
ATOM 1384 N N . ARG A 1 175 ? -16.945 10.240 -17.479 1.00 58.84 175 ARG A N 1
ATOM 1385 C CA . ARG A 1 175 ? -15.541 9.829 -17.404 1.00 58.84 175 ARG A CA 1
ATOM 1386 C C . ARG A 1 175 ? -14.675 11.009 -17.817 1.00 58.84 175 ARG A C 1
ATOM 1388 O O . ARG A 1 175 ? -15.030 11.722 -18.762 1.00 58.84 175 ARG A O 1
ATOM 1395 N N . ALA A 1 176 ? -13.544 11.192 -17.146 1.00 60.78 176 ALA A N 1
ATOM 1396 C CA . ALA A 1 176 ? -12.574 12.158 -17.631 1.00 60.78 176 ALA A CA 1
ATOM 1397 C C . ALA A 1 176 ? -12.124 11.731 -19.039 1.00 60.78 176 ALA A C 1
ATOM 1399 O O . ALA A 1 176 ? -11.912 10.548 -19.316 1.00 60.78 176 ALA A O 1
ATOM 1400 N N . THR A 1 177 ? -12.000 12.692 -19.953 1.00 69.44 177 THR A N 1
ATOM 1401 C CA . THR A 1 177 ? -11.454 12.437 -21.295 1.00 69.44 177 THR A CA 1
ATOM 1402 C C . THR A 1 177 ? -9.984 12.023 -21.248 1.00 69.44 177 THR A C 1
ATOM 1404 O O . THR A 1 177 ? -9.504 11.385 -22.183 1.00 69.44 177 THR A O 1
ATOM 1407 N N . ASP A 1 178 ? -9.272 12.370 -20.172 1.00 74.12 178 ASP A N 1
ATOM 1408 C CA . ASP A 1 178 ? -7.897 11.946 -19.933 1.00 74.12 178 ASP A CA 1
ATOM 1409 C C . ASP A 1 178 ? -7.841 10.675 -19.078 1.00 74.12 178 ASP A C 1
ATOM 1411 O O . ASP A 1 178 ? -8.444 10.573 -18.009 1.00 74.12 178 ASP A O 1
ATOM 1415 N N . THR A 1 179 ? -7.064 9.699 -19.542 1.00 68.81 179 THR A N 1
ATOM 1416 C CA . THR A 1 179 ? -6.942 8.391 -18.894 1.00 68.81 179 THR A CA 1
ATOM 1417 C C . THR A 1 179 ? -6.208 8.473 -17.560 1.00 68.81 179 THR A C 1
ATOM 1419 O O . THR A 1 179 ? -6.527 7.716 -16.647 1.00 68.81 179 THR A O 1
ATOM 1422 N N . ILE A 1 180 ? -5.236 9.380 -17.420 1.00 65.69 180 ILE A N 1
ATOM 1423 C CA . ILE A 1 180 ? -4.461 9.549 -16.181 1.00 65.69 180 ILE A CA 1
ATOM 1424 C C . ILE A 1 180 ? -5.347 10.137 -15.088 1.00 65.69 180 ILE A C 1
ATOM 1426 O O . ILE A 1 180 ? -5.385 9.616 -13.971 1.00 65.69 180 ILE A O 1
ATOM 1430 N N . GLU A 1 181 ? -6.078 11.193 -15.427 1.00 68.56 181 GLU A N 1
ATOM 1431 C CA . GLU A 1 181 ? -7.051 11.818 -14.540 1.00 68.56 181 GLU A CA 1
ATOM 1432 C C . GLU A 1 181 ? -8.137 10.821 -14.100 1.00 68.56 181 GLU A C 1
ATOM 1434 O O . GLU A 1 181 ? -8.370 10.644 -12.903 1.00 68.56 181 GLU A O 1
ATOM 1439 N N . GLU A 1 182 ? -8.726 10.079 -15.043 1.00 73.88 182 GLU A N 1
ATOM 1440 C CA . GLU A 1 182 ? -9.714 9.032 -14.756 1.00 73.88 182 GLU A CA 1
ATOM 1441 C C . GLU A 1 182 ? -9.153 7.952 -13.806 1.00 73.88 182 GLU A C 1
ATOM 1443 O O . GLU A 1 182 ? -9.820 7.542 -12.853 1.00 73.88 182 GLU A O 1
ATOM 1448 N N . MET A 1 183 ? -7.906 7.509 -14.006 1.00 64.50 183 MET A N 1
ATOM 1449 C CA . MET A 1 183 ? -7.246 6.554 -13.106 1.00 64.50 183 MET A CA 1
ATOM 1450 C C . MET A 1 183 ? -7.022 7.133 -11.703 1.00 64.50 183 MET A C 1
ATOM 1452 O O . MET A 1 183 ? -7.249 6.442 -10.706 1.00 64.50 183 MET A O 1
ATOM 1456 N N . ALA A 1 184 ? -6.613 8.400 -11.595 1.00 67.12 184 ALA A N 1
ATOM 1457 C CA . ALA A 1 184 ? -6.440 9.069 -10.309 1.00 67.12 184 ALA A CA 1
ATOM 1458 C C . ALA A 1 184 ? -7.769 9.194 -9.544 1.00 67.12 184 ALA A C 1
ATOM 1460 O O . ALA A 1 184 ? -7.813 8.927 -8.335 1.00 67.12 184 ALA A O 1
ATOM 1461 N N . PHE A 1 185 ? -8.861 9.516 -10.243 1.00 70.56 185 PHE A N 1
ATOM 1462 C CA . PHE A 1 185 ? -10.205 9.528 -9.666 1.00 70.56 185 PHE A CA 1
ATOM 1463 C C . PHE A 1 185 ? -10.631 8.149 -9.172 1.00 70.56 185 PHE A C 1
ATOM 1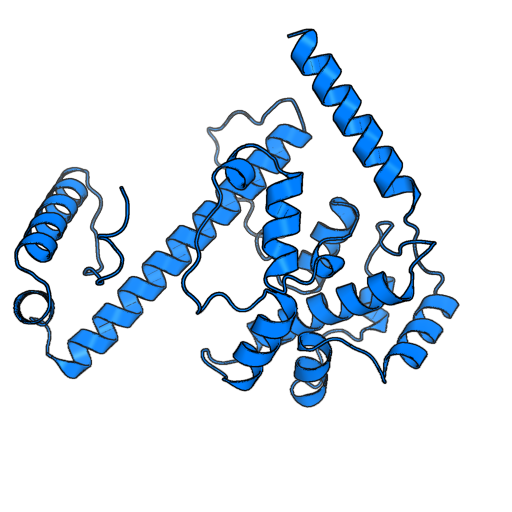465 O O . PHE A 1 185 ? -11.072 8.022 -8.028 1.00 70.56 185 PHE A O 1
ATOM 1472 N N . ARG A 1 186 ? -10.438 7.098 -9.978 1.00 70.88 186 ARG A N 1
ATOM 1473 C CA . ARG A 1 186 ? -10.750 5.717 -9.574 1.00 70.88 186 ARG A CA 1
ATOM 1474 C C . ARG A 1 186 ? -10.008 5.313 -8.306 1.00 70.88 186 ARG A C 1
ATOM 1476 O O . ARG A 1 186 ? -10.639 4.821 -7.374 1.00 70.88 186 ARG A O 1
ATOM 1483 N N . ARG A 1 187 ? -8.700 5.586 -8.225 1.00 69.00 187 ARG A N 1
ATOM 1484 C CA . ARG A 1 187 ? -7.899 5.312 -7.018 1.00 69.00 187 ARG A CA 1
ATOM 1485 C C . ARG A 1 187 ? -8.421 6.071 -5.801 1.00 69.00 187 ARG A C 1
ATOM 1487 O O . ARG A 1 187 ? -8.579 5.483 -4.737 1.00 69.00 187 ARG A O 1
ATOM 1494 N N . THR A 1 188 ? -8.737 7.354 -5.959 1.00 72.44 188 THR A N 1
ATOM 1495 C CA . THR A 1 188 ? -9.237 8.196 -4.860 1.00 72.44 188 THR A CA 1
ATOM 1496 C C . THR A 1 188 ? -10.584 7.696 -4.345 1.00 72.44 188 THR A C 1
ATOM 1498 O O . THR A 1 188 ? -10.755 7.506 -3.139 1.00 72.44 188 THR A O 1
ATOM 1501 N N . ASN A 1 189 ? -11.518 7.409 -5.252 1.00 74.31 189 ASN A N 1
ATOM 1502 C CA . ASN A 1 189 ? -12.840 6.884 -4.916 1.00 74.31 189 ASN A CA 1
ATOM 1503 C C . ASN A 1 189 ? -12.746 5.517 -4.234 1.00 74.31 189 ASN A C 1
ATOM 1505 O O . ASN A 1 189 ? -13.439 5.271 -3.247 1.00 74.31 189 ASN A O 1
ATOM 1509 N N . LYS A 1 190 ? -11.843 4.654 -4.705 1.00 71.44 190 LYS A N 1
ATOM 1510 C CA . LYS A 1 190 ? -11.563 3.349 -4.103 1.00 71.44 190 LYS A CA 1
ATOM 1511 C C . LYS A 1 190 ? -10.999 3.471 -2.690 1.00 71.44 190 LYS A C 1
ATOM 1513 O O . LYS A 1 190 ? -11.546 2.879 -1.760 1.00 71.44 190 LYS A O 1
ATOM 1518 N N . CYS A 1 191 ? -9.968 4.294 -2.495 1.00 70.88 191 CYS A N 1
ATOM 1519 C CA . CYS A 1 191 ? -9.419 4.580 -1.168 1.00 70.88 191 CYS A CA 1
ATOM 1520 C C . CYS A 1 191 ? -10.501 5.116 -0.226 1.00 70.88 191 CYS A C 1
ATOM 1522 O O . CYS A 1 191 ? -10.631 4.648 0.905 1.00 70.88 191 CYS A O 1
ATOM 1524 N N . HIS A 1 192 ? -11.323 6.051 -0.704 1.00 72.19 192 HIS A N 1
ATOM 1525 C CA . HIS A 1 192 ? -12.429 6.594 0.073 1.00 72.19 192 HIS A CA 1
ATOM 1526 C C . HIS A 1 192 ? -13.456 5.514 0.447 1.00 72.19 192 HIS A C 1
ATOM 1528 O O . HIS A 1 192 ? -13.892 5.448 1.596 1.00 72.19 192 HIS A O 1
ATOM 1534 N N . ASN A 1 193 ? -13.798 4.623 -0.488 1.00 73.19 193 ASN A N 1
ATOM 1535 C CA . ASN A 1 193 ? -14.713 3.512 -0.247 1.00 73.19 193 ASN A CA 1
ATOM 1536 C C . ASN A 1 193 ? -14.183 2.561 0.836 1.00 73.19 193 ASN A C 1
ATOM 1538 O O . ASN A 1 193 ? -14.903 2.249 1.789 1.00 73.19 193 ASN A O 1
ATOM 1542 N N . TYR A 1 194 ? -12.915 2.148 0.741 1.00 73.62 194 TYR A N 1
ATOM 1543 C CA . TYR A 1 194 ? -12.295 1.302 1.760 1.00 73.62 194 TYR A CA 1
ATOM 1544 C C . TYR A 1 194 ? -12.226 1.993 3.118 1.00 73.62 194 TYR A C 1
ATOM 1546 O O . TYR A 1 194 ? -12.568 1.364 4.119 1.00 73.62 194 TYR A O 1
ATOM 1554 N N . LEU A 1 195 ? -11.866 3.280 3.167 1.00 76.75 195 LEU A N 1
ATOM 1555 C CA . LEU A 1 195 ? -11.846 4.052 4.411 1.00 76.75 195 LEU A CA 1
ATOM 1556 C C . LEU A 1 195 ? -13.227 4.094 5.068 1.00 76.75 195 LEU A C 1
ATOM 1558 O O . LEU A 1 195 ? -13.342 3.787 6.253 1.00 76.75 195 LEU A O 1
ATOM 1562 N N . GLN A 1 196 ? -14.287 4.378 4.308 1.00 75.44 196 GLN A N 1
ATOM 1563 C CA . GLN A 1 196 ? -15.652 4.370 4.838 1.00 75.44 196 GLN A CA 1
ATOM 1564 C C . GLN A 1 196 ? -16.086 2.977 5.320 1.00 75.44 196 GLN A C 1
ATOM 1566 O O . GLN A 1 196 ? -16.719 2.842 6.373 1.00 75.44 196 GLN A O 1
ATOM 1571 N N . ARG A 1 197 ? -15.755 1.915 4.570 1.00 74.94 197 ARG A N 1
ATOM 1572 C CA . ARG A 1 197 ? -16.068 0.530 4.962 1.00 74.94 197 ARG A CA 1
ATOM 1573 C C . ARG A 1 197 ? -15.328 0.141 6.241 1.00 74.94 197 ARG A C 1
ATOM 1575 O O . ARG A 1 197 ? -15.963 -0.401 7.149 1.00 74.94 197 ARG A O 1
ATOM 1582 N N . LEU A 1 198 ? -14.031 0.436 6.327 1.00 77.00 198 LEU A N 1
ATOM 1583 C CA . LEU A 1 198 ? -13.200 0.202 7.507 1.00 77.00 198 LEU A CA 1
ATOM 1584 C C . LEU A 1 198 ? -13.751 0.964 8.708 1.00 77.00 198 LEU A C 1
ATOM 1586 O O . LEU A 1 198 ? -13.994 0.368 9.754 1.00 77.00 198 LEU A O 1
ATOM 1590 N N . GLU A 1 199 ? -14.022 2.257 8.545 1.00 79.25 199 GLU A N 1
ATOM 1591 C CA . GLU A 1 199 ? -14.592 3.091 9.593 1.00 79.25 199 GLU A CA 1
ATOM 1592 C C . GLU A 1 199 ? -15.915 2.507 10.104 1.00 79.25 199 GLU A C 1
ATOM 1594 O O . GLU A 1 199 ? -16.112 2.358 11.312 1.00 79.25 199 GLU A O 1
ATOM 1599 N N . ARG A 1 200 ? -16.817 2.111 9.199 1.00 78.19 200 ARG A N 1
ATOM 1600 C CA . ARG A 1 200 ? -18.088 1.478 9.572 1.00 78.19 200 ARG A CA 1
ATOM 1601 C C . ARG A 1 200 ? -17.871 0.190 10.364 1.00 78.19 200 ARG A C 1
ATOM 1603 O O . ARG A 1 200 ? -18.550 -0.016 11.370 1.00 78.19 200 ARG A O 1
ATOM 1610 N N . ARG A 1 201 ? -16.941 -0.667 9.938 1.00 75.62 201 ARG A N 1
ATOM 1611 C CA . ARG A 1 201 ? -16.612 -1.922 10.634 1.00 75.62 201 ARG A CA 1
ATOM 1612 C C . ARG A 1 201 ? -15.991 -1.666 12.008 1.00 75.62 201 ARG A C 1
ATOM 1614 O O . ARG A 1 201 ? -16.387 -2.317 1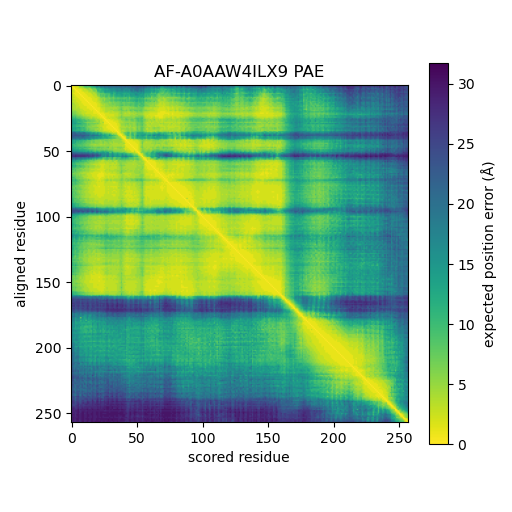2.970 1.00 75.62 201 ARG A O 1
ATOM 1621 N N . LEU A 1 202 ? -15.103 -0.681 12.133 1.00 77.56 202 LEU A N 1
ATOM 1622 C CA . LEU A 1 202 ? -14.529 -0.262 13.415 1.00 77.56 202 LEU A CA 1
ATOM 1623 C C . LEU A 1 202 ? -15.603 0.265 14.369 1.00 77.56 202 LEU A C 1
ATOM 1625 O O . LEU A 1 202 ? -15.611 -0.090 15.546 1.00 77.56 202 LEU A O 1
ATOM 1629 N N . ARG A 1 203 ? -16.549 1.066 13.863 1.00 78.88 203 ARG A N 1
ATOM 1630 C CA . ARG A 1 203 ? -17.698 1.538 14.649 1.00 78.88 203 ARG A CA 1
ATOM 1631 C C . ARG A 1 203 ? -18.532 0.370 15.179 1.00 78.88 203 ARG A C 1
ATOM 1633 O O . ARG A 1 203 ? -18.831 0.337 16.367 1.00 78.88 203 ARG A O 1
ATOM 1640 N N . GLN A 1 204 ? -18.857 -0.599 14.321 1.00 78.00 204 GLN A N 1
ATOM 1641 C CA . GLN A 1 204 ? -19.593 -1.808 14.713 1.00 78.00 204 GLN A CA 1
ATOM 1642 C C . GLN A 1 204 ? -18.846 -2.622 15.775 1.00 78.00 204 GLN A C 1
ATOM 1644 O O . GLN A 1 204 ? -19.450 -3.045 16.756 1.00 78.00 204 GLN A O 1
ATOM 1649 N N . PHE A 1 205 ? -17.541 -2.819 15.591 1.00 82.50 205 PHE A N 1
ATOM 1650 C CA . PHE A 1 205 ? -16.708 -3.558 16.534 1.00 82.50 205 PHE A CA 1
ATOM 1651 C C . PHE A 1 205 ? -16.689 -2.899 17.916 1.00 82.50 205 PHE A C 1
ATOM 1653 O O . PHE A 1 205 ? -16.953 -3.561 18.916 1.00 82.50 205 PHE A O 1
ATOM 1660 N N . ILE A 1 206 ? -16.420 -1.592 17.978 1.00 81.69 206 ILE A N 1
ATOM 1661 C CA . ILE A 1 206 ? -16.360 -0.869 19.252 1.00 81.69 206 ILE A CA 1
ATOM 1662 C C . ILE A 1 206 ? -17.739 -0.837 19.915 1.00 81.69 206 ILE A C 1
ATOM 1664 O O . ILE A 1 206 ? -17.817 -1.052 21.118 1.00 81.69 206 ILE A O 1
ATOM 1668 N N . ASP A 1 207 ? -18.827 -0.617 19.169 1.00 82.06 207 ASP A N 1
ATOM 1669 C CA . ASP A 1 207 ? -20.177 -0.654 19.745 1.00 82.06 207 ASP A CA 1
ATOM 1670 C C . ASP A 1 207 ? -20.506 -2.030 20.338 1.00 82.06 207 ASP A C 1
ATOM 1672 O O . ASP A 1 207 ? -21.012 -2.105 21.458 1.00 82.06 207 ASP A O 1
ATOM 1676 N N . ALA A 1 208 ? -20.156 -3.116 19.643 1.00 82.31 208 ALA A N 1
ATOM 1677 C CA . ALA A 1 208 ? -20.333 -4.475 20.148 1.00 82.31 208 ALA A CA 1
ATOM 1678 C C . ALA A 1 208 ? -19.495 -4.728 21.412 1.00 82.31 208 ALA A C 1
ATOM 1680 O O . ALA A 1 208 ? -20.029 -5.196 22.418 1.00 82.31 208 ALA A O 1
ATOM 1681 N N . ALA A 1 209 ? -18.209 -4.366 21.393 1.00 85.94 209 ALA A N 1
ATOM 1682 C CA . ALA A 1 209 ? -17.303 -4.537 22.528 1.00 85.94 209 ALA A CA 1
ATOM 1683 C C . ALA A 1 209 ? -17.757 -3.726 23.754 1.00 85.94 209 ALA A C 1
ATOM 1685 O O . ALA A 1 209 ? -17.837 -4.246 24.867 1.00 85.94 209 ALA A O 1
ATOM 1686 N N . MET A 1 210 ? -18.124 -2.461 23.548 1.00 87.31 210 MET A N 1
ATOM 1687 C CA . MET A 1 210 ? -18.582 -1.579 24.618 1.00 87.31 210 MET A CA 1
ATOM 1688 C C . MET A 1 210 ? -19.959 -1.989 25.151 1.00 87.31 210 MET A C 1
ATOM 1690 O O . MET A 1 210 ? -20.184 -1.919 26.359 1.00 87.31 210 MET A O 1
ATOM 1694 N N . THR A 1 211 ? -20.862 -2.462 24.288 1.00 89.44 211 THR A N 1
ATOM 1695 C CA . THR A 1 211 ? -22.168 -2.999 24.702 1.00 89.44 211 THR A CA 1
ATOM 1696 C C . THR A 1 211 ? -22.007 -4.269 25.530 1.00 89.44 211 THR A C 1
ATOM 1698 O O . THR A 1 211 ? -22.668 -4.403 26.558 1.00 89.44 211 THR A O 1
ATOM 1701 N N . ALA A 1 212 ? -21.105 -5.171 25.135 1.00 87.31 212 ALA A N 1
ATOM 1702 C CA . ALA A 1 212 ? -20.810 -6.380 25.899 1.00 87.31 212 ALA A CA 1
ATOM 1703 C C . ALA A 1 212 ? -20.248 -6.061 27.295 1.00 87.31 212 ALA A C 1
ATOM 1705 O O . ALA A 1 212 ? -20.611 -6.718 28.266 1.00 87.31 212 ALA A O 1
ATOM 1706 N N . GLN A 1 213 ? -19.399 -5.035 27.412 1.00 92.19 213 GLN A N 1
ATOM 1707 C CA . GLN A 1 213 ? -18.737 -4.699 28.673 1.00 92.19 213 GLN A CA 1
ATOM 1708 C C . GLN A 1 213 ? -19.567 -3.794 29.602 1.00 92.19 213 GLN A C 1
ATOM 1710 O O . GLN A 1 213 ? -19.508 -3.945 30.821 1.00 92.19 213 GLN A O 1
ATOM 1715 N N . TYR A 1 214 ? -20.320 -2.835 29.059 1.00 89.88 214 TYR A N 1
ATOM 1716 C CA . TYR A 1 214 ? -20.975 -1.768 29.838 1.00 89.88 214 TYR A CA 1
ATOM 1717 C C . TYR A 1 214 ? -22.505 -1.715 29.660 1.00 89.88 214 TYR A C 1
ATOM 1719 O O . TYR A 1 214 ? -23.178 -0.852 30.246 1.00 89.88 214 TYR A O 1
ATOM 1727 N N . GLY A 1 215 ? -23.060 -2.641 28.874 1.00 91.19 215 GLY A N 1
ATOM 1728 C CA . GLY A 1 215 ? -24.475 -2.714 28.521 1.00 91.19 215 GLY A CA 1
ATOM 1729 C C . GLY A 1 215 ? -24.873 -1.757 27.394 1.00 91.19 215 GLY A C 1
ATOM 1730 O O . GLY A 1 215 ? -24.096 -0.917 26.943 1.00 91.19 215 GLY A O 1
ATOM 1731 N N . ALA A 1 216 ? -26.129 -1.848 26.950 1.00 88.62 216 ALA A N 1
ATOM 1732 C CA . ALA A 1 216 ? -26.636 -1.076 25.810 1.00 88.62 216 ALA A CA 1
ATOM 1733 C C . ALA A 1 216 ? -26.587 0.455 26.008 1.00 88.62 216 ALA A C 1
ATOM 1735 O O . ALA A 1 216 ? -26.559 1.192 25.027 1.00 88.62 216 ALA A O 1
ATOM 1736 N N . ASP A 1 217 ? -26.540 0.949 27.247 1.00 88.88 217 ASP A N 1
ATOM 1737 C CA . ASP A 1 217 ? -26.444 2.383 27.564 1.00 88.88 217 ASP A CA 1
ATOM 1738 C C . ASP A 1 217 ? -25.001 2.885 27.735 1.00 88.88 217 ASP A C 1
ATOM 1740 O O . ASP A 1 217 ? -24.774 3.975 28.269 1.00 88.88 217 ASP A O 1
ATOM 1744 N N . TRP A 1 218 ? -24.004 2.117 27.285 1.00 87.88 218 TRP A N 1
ATOM 1745 C CA . TRP A 1 218 ? -22.597 2.499 27.385 1.00 87.88 218 TRP A CA 1
ATOM 1746 C C . TRP A 1 218 ? -22.272 3.915 26.866 1.00 87.88 218 TRP A C 1
ATOM 1748 O O . TRP A 1 218 ? -21.454 4.571 27.519 1.00 87.88 218 TRP A O 1
ATOM 1758 N N . PRO A 1 219 ? -22.894 4.457 25.789 1.00 83.50 219 PRO A N 1
ATOM 1759 C CA . PRO A 1 219 ? -22.529 5.780 25.288 1.00 83.50 219 PRO A CA 1
ATOM 1760 C C . PRO A 1 219 ? -22.802 6.879 26.318 1.00 83.50 219 PRO A C 1
ATOM 1762 O O . PRO A 1 219 ? -21.949 7.730 26.542 1.00 83.50 219 PRO A O 1
ATOM 1765 N N . LYS A 1 220 ? -23.937 6.804 27.027 1.00 84.75 220 LYS A N 1
ATOM 1766 C CA . LYS A 1 220 ? -24.305 7.759 28.089 1.00 84.75 220 LYS A CA 1
ATOM 1767 C C . LYS A 1 220 ? -23.371 7.684 29.296 1.00 84.75 220 LYS A C 1
ATOM 1769 O O . LYS A 1 220 ? -23.221 8.657 30.024 1.00 84.75 220 LYS A O 1
ATOM 1774 N N . LYS A 1 221 ? -22.773 6.513 29.524 1.00 84.81 221 LYS A N 1
ATOM 1775 C CA . LYS A 1 221 ? -21.920 6.230 30.685 1.00 84.81 221 LYS A CA 1
ATOM 1776 C C . LYS A 1 221 ? -20.436 6.500 30.427 1.00 84.81 221 LYS A C 1
ATOM 1778 O O . LYS A 1 221 ? -19.687 6.667 31.384 1.00 84.81 221 LYS A O 1
ATOM 1783 N N . ARG A 1 222 ? -19.985 6.447 29.168 1.00 86.00 222 ARG A N 1
ATOM 1784 C CA . ARG A 1 222 ? -18.551 6.438 28.812 1.00 86.00 222 ARG A CA 1
ATOM 1785 C C . ARG A 1 222 ? -18.129 7.552 27.859 1.00 86.00 222 ARG A C 1
ATOM 1787 O O . ARG A 1 222 ? -16.936 7.828 27.793 1.00 86.00 222 ARG A O 1
ATOM 1794 N N . LEU A 1 223 ? -19.050 8.176 27.126 1.00 83.56 223 LEU A N 1
ATOM 1795 C CA . LEU A 1 223 ? -18.723 9.349 26.315 1.00 83.56 223 LEU A CA 1
ATOM 1796 C C . LEU A 1 223 ? -18.776 10.609 27.173 1.00 83.56 223 LEU A C 1
ATOM 1798 O O . LEU A 1 223 ? -19.555 10.699 28.122 1.00 83.56 223 LEU A O 1
ATOM 1802 N N . THR A 1 224 ? -17.963 11.604 26.822 1.00 85.94 224 THR A N 1
ATOM 1803 C CA . THR A 1 224 ? -18.111 12.932 27.417 1.00 85.94 224 THR A CA 1
ATOM 1804 C C . THR A 1 224 ? -19.433 13.558 26.948 1.00 85.94 224 THR A C 1
ATOM 1806 O O . THR A 1 224 ? -19.881 13.264 25.832 1.00 85.94 224 THR A O 1
ATOM 1809 N N . PRO A 1 225 ? -20.067 14.437 27.746 1.00 82.31 225 PRO A N 1
ATOM 1810 C CA . PRO A 1 225 ? -21.343 15.056 27.374 1.00 82.31 225 PRO A CA 1
ATOM 1811 C C . PRO A 1 225 ? -21.301 15.746 26.002 1.00 82.31 225 PRO A C 1
ATOM 1813 O O . PRO A 1 225 ? -22.181 15.532 25.173 1.00 82.31 225 PRO A O 1
ATOM 1816 N N . GLN A 1 226 ? -20.215 16.471 25.717 1.00 84.81 226 GLN A N 1
ATOM 1817 C CA . GLN A 1 226 ? -20.001 17.156 24.438 1.00 84.81 226 GLN A CA 1
ATOM 1818 C C . GLN A 1 226 ? -19.945 16.186 23.246 1.00 84.81 226 GLN A C 1
ATOM 1820 O O . GLN A 1 226 ? -20.449 16.486 22.160 1.00 84.81 226 GLN A O 1
ATOM 1825 N N . MET A 1 227 ? -19.330 15.013 23.435 1.00 75.94 227 MET A N 1
ATOM 1826 C CA . MET A 1 227 ? -19.250 13.988 22.394 1.00 75.94 227 MET A CA 1
ATOM 1827 C C . MET A 1 227 ? -20.615 13.355 22.127 1.00 75.94 227 MET A C 1
ATOM 1829 O O . MET A 1 227 ? -20.986 13.144 20.971 1.00 75.94 227 MET A O 1
ATOM 1833 N N . LEU A 1 228 ? -21.369 13.069 23.189 1.00 77.69 228 LEU A N 1
ATOM 1834 C CA . LEU A 1 228 ? -22.704 12.494 23.078 1.00 77.69 228 LEU A CA 1
ATOM 1835 C C . LEU A 1 228 ? -23.653 13.441 22.327 1.00 77.69 228 LEU A C 1
ATOM 1837 O O . LEU A 1 228 ? -24.262 13.030 21.342 1.00 77.69 228 LEU A O 1
ATOM 1841 N N . GLU A 1 229 ? -23.694 14.715 22.717 1.00 83.19 229 GLU A N 1
ATOM 1842 C CA . GLU A 1 229 ? -24.549 15.743 22.106 1.00 83.19 229 GLU A CA 1
ATOM 1843 C C . GLU A 1 229 ? -24.232 15.961 20.616 1.00 83.19 229 GLU A C 1
ATOM 1845 O O . GLU A 1 229 ? -25.119 16.005 19.756 1.00 83.19 229 GLU A O 1
ATOM 1850 N N . SER A 1 230 ? -22.941 16.031 20.281 1.00 80.00 230 SER A N 1
ATOM 1851 C CA . SER A 1 230 ? -22.487 16.168 18.893 1.00 80.00 230 SER A CA 1
ATOM 1852 C C . SER A 1 230 ? -22.907 14.976 18.030 1.00 80.00 230 SER A C 1
ATOM 1854 O O . SER A 1 230 ? -23.246 15.140 16.854 1.00 80.00 230 SER A O 1
ATOM 1856 N N . TRP A 1 231 ? -22.886 13.766 18.594 1.00 74.50 231 TRP A N 1
ATOM 1857 C CA . TRP A 1 231 ? -23.348 12.573 17.895 1.00 74.50 231 TRP A CA 1
ATOM 1858 C C . TRP A 1 231 ? -24.866 12.557 17.729 1.00 74.50 231 TRP A C 1
ATOM 1860 O O . TRP A 1 231 ? -25.333 12.303 16.621 1.00 74.50 231 TRP A O 1
ATOM 1870 N N . GLU A 1 232 ? -25.632 12.862 18.777 1.00 78.75 232 GLU A N 1
ATOM 1871 C CA . GLU A 1 232 ? -27.097 12.929 18.707 1.00 78.75 232 GLU A CA 1
ATOM 1872 C C . GLU A 1 232 ? -27.547 13.942 17.646 1.00 78.75 232 GLU A C 1
ATOM 1874 O O . GLU A 1 232 ? -28.419 13.643 16.829 1.00 78.75 232 GLU A O 1
ATOM 1879 N N . THR A 1 233 ? -26.858 15.083 17.559 1.00 82.88 233 THR A N 1
ATOM 1880 C CA . THR A 1 233 ? -27.085 16.096 16.519 1.00 82.88 233 THR A CA 1
ATOM 1881 C C . THR A 1 233 ? -26.802 15.556 15.114 1.00 82.88 233 THR A C 1
ATOM 1883 O O . THR A 1 233 ? -27.620 15.721 14.206 1.00 82.88 233 THR A O 1
ATOM 1886 N N . LYS A 1 234 ? -25.657 14.888 14.903 1.00 79.06 234 LYS A N 1
ATOM 1887 C CA . LYS A 1 234 ? -25.303 14.291 13.599 1.00 79.06 234 LYS A CA 1
ATOM 1888 C C . LYS A 1 234 ? -26.257 13.162 13.210 1.00 79.06 234 LYS A C 1
ATOM 1890 O O . LYS A 1 234 ? -26.622 13.053 12.042 1.00 79.06 234 LYS A O 1
ATOM 1895 N N . LYS A 1 235 ? -26.685 12.351 14.178 1.00 71.88 235 LYS A N 1
ATOM 1896 C CA . LYS A 1 235 ? -27.650 11.273 13.974 1.00 71.88 235 LYS A CA 1
ATOM 1897 C C . LYS A 1 235 ? -29.020 11.809 13.588 1.00 71.88 235 LYS A C 1
ATOM 1899 O O . LYS A 1 235 ? -29.556 11.366 12.581 1.00 71.88 235 LYS A O 1
ATOM 1904 N N . SER A 1 236 ? -29.522 12.802 14.315 1.00 74.19 236 SER A N 1
ATOM 1905 C CA . SER A 1 236 ? -30.789 13.465 14.002 1.00 74.19 236 SER A CA 1
ATOM 1906 C C . SER A 1 236 ? -30.778 14.076 12.593 1.00 74.19 236 SER A C 1
ATOM 1908 O O . SER A 1 236 ? -31.720 13.878 11.832 1.00 74.19 236 SER A O 1
ATOM 1910 N N . ARG A 1 237 ? -29.670 14.720 12.182 1.00 76.75 237 ARG A N 1
ATOM 1911 C CA . ARG A 1 237 ? -29.498 15.240 10.807 1.00 76.75 237 ARG A CA 1
ATOM 1912 C C . ARG A 1 237 ? -29.453 14.151 9.730 1.00 76.75 237 ARG A C 1
ATOM 1914 O O . ARG A 1 237 ? -29.947 14.358 8.624 1.00 76.75 237 ARG A O 1
ATOM 1921 N N . ALA A 1 238 ? -28.832 13.012 10.017 1.00 66.44 238 ALA A N 1
ATOM 1922 C CA . ALA A 1 238 ? -28.798 11.894 9.079 1.00 66.44 238 ALA A CA 1
ATOM 1923 C C . ALA A 1 238 ? -30.190 11.254 8.934 1.00 66.44 238 ALA A C 1
ATOM 1925 O O . ALA A 1 238 ? -30.657 11.018 7.824 1.00 66.44 238 ALA A O 1
ATOM 1926 N N . GLU A 1 239 ? -30.899 11.061 10.046 1.00 71.44 239 GLU A N 1
ATOM 1927 C CA . GLU A 1 239 ? -32.254 10.507 10.043 1.00 71.44 239 GLU A CA 1
ATOM 1928 C C . GLU A 1 239 ? -33.256 11.448 9.356 1.00 71.44 239 GLU A C 1
ATOM 1930 O O . GLU A 1 239 ? -34.101 10.977 8.595 1.00 71.44 239 GLU A O 1
ATOM 1935 N N . SER A 1 240 ? -33.122 12.769 9.530 1.00 72.69 240 SER A N 1
ATOM 1936 C CA . SER A 1 240 ? -33.961 13.760 8.842 1.00 72.69 240 SER A CA 1
ATOM 1937 C C . SER A 1 240 ? -33.669 13.896 7.343 1.00 72.69 240 SER A C 1
ATOM 1939 O O . SER A 1 240 ? -34.542 14.328 6.595 1.00 72.69 240 SER A O 1
ATOM 1941 N N . SER A 1 241 ? -32.486 13.477 6.884 1.00 69.69 241 SER A N 1
ATOM 1942 C CA . SER A 1 241 ? -32.132 13.374 5.458 1.00 69.69 241 SER A CA 1
ATOM 1943 C C . SER A 1 241 ? -32.440 11.995 4.854 1.00 69.69 241 SER A C 1
ATOM 1945 O O . SER A 1 241 ? -32.058 11.716 3.721 1.00 69.69 241 SER A O 1
ATOM 1947 N N . GLY A 1 242 ? -33.151 11.127 5.585 1.00 56.22 242 GLY A N 1
ATOM 1948 C CA . GLY A 1 242 ? -33.554 9.796 5.118 1.00 56.22 242 GLY A CA 1
ATOM 1949 C C . GLY A 1 242 ? -32.471 8.718 5.250 1.00 56.22 242 GLY A C 1
ATOM 1950 O O . GLY A 1 242 ? -32.695 7.573 4.857 1.00 5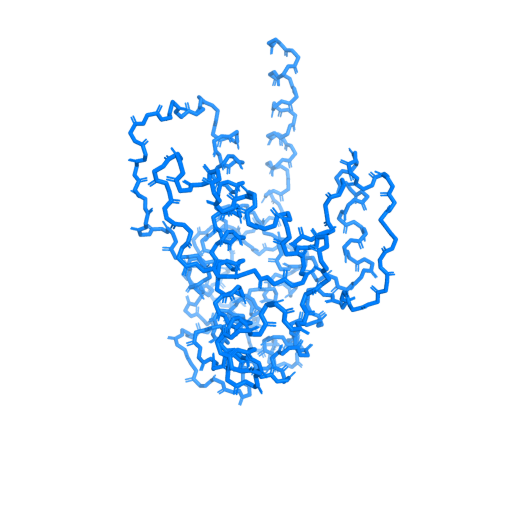6.22 242 GLY A O 1
ATOM 1951 N N . VAL A 1 243 ? -31.316 9.036 5.843 1.00 57.28 243 VAL A N 1
ATOM 1952 C CA . VAL A 1 243 ? -30.209 8.101 6.076 1.00 57.28 243 VAL A CA 1
ATOM 1953 C C . VAL A 1 243 ? -30.282 7.558 7.506 1.00 57.28 243 VAL A C 1
ATOM 1955 O O . VAL A 1 243 ? -29.934 8.232 8.475 1.00 57.28 243 VAL A O 1
ATOM 1958 N N . ARG A 1 244 ? -30.685 6.293 7.677 1.00 51.31 244 ARG A N 1
ATOM 1959 C CA . ARG A 1 244 ? -30.592 5.628 8.990 1.00 51.31 244 ARG A CA 1
ATOM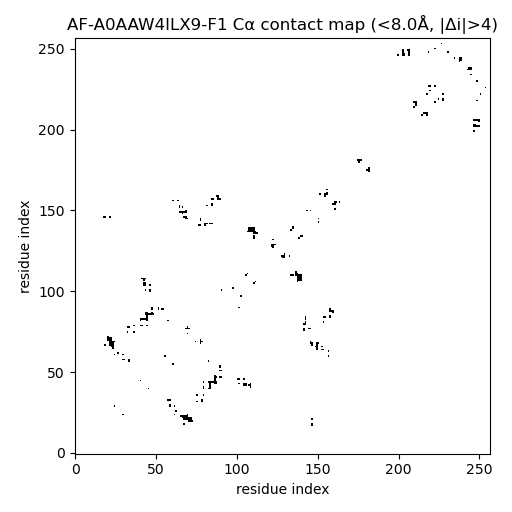 1960 C C . ARG A 1 244 ? -29.134 5.325 9.332 1.00 51.31 244 ARG A C 1
ATOM 1962 O O . ARG A 1 244 ? -28.548 4.388 8.794 1.00 51.31 244 ARG A O 1
ATOM 1969 N N . LEU A 1 245 ? -28.568 6.047 10.298 1.00 54.41 245 LEU A N 1
ATOM 1970 C CA . LEU A 1 245 ? -27.318 5.638 10.941 1.00 54.41 245 LEU A CA 1
ATOM 1971 C C . LEU A 1 245 ? -27.604 4.466 11.887 1.00 54.41 245 LEU A C 1
ATOM 1973 O O . LEU A 1 245 ? -27.947 4.646 13.053 1.00 54.41 245 LEU A O 1
ATOM 1977 N N . THR A 1 246 ? -27.457 3.243 11.385 1.00 52.22 246 THR A N 1
ATOM 1978 C CA . THR A 1 246 ? -27.708 2.014 12.155 1.00 52.22 246 THR A CA 1
ATOM 1979 C C . THR A 1 246 ? -26.645 1.717 13.220 1.00 52.22 246 THR A C 1
ATOM 1981 O O . THR A 1 246 ? -26.791 0.740 13.949 1.00 52.22 246 THR A O 1
ATOM 1984 N N . HIS A 1 247 ? -25.586 2.529 13.344 1.00 55.38 247 HIS A N 1
ATOM 1985 C CA . HIS A 1 247 ? -24.461 2.262 14.249 1.00 55.38 247 HIS A CA 1
ATOM 1986 C C . HIS A 1 247 ? -24.074 3.467 15.119 1.00 55.38 247 HIS A C 1
ATOM 1988 O O . HIS A 1 247 ? -24.079 4.617 14.670 1.00 55.38 247 HIS A O 1
ATOM 1994 N N . ARG A 1 248 ? -23.752 3.169 16.384 1.00 55.69 248 ARG A N 1
ATOM 1995 C CA . ARG A 1 248 ? -23.445 4.106 17.479 1.00 55.69 248 ARG A CA 1
ATOM 1996 C C . ARG A 1 248 ? -21.953 4.518 17.477 1.00 55.69 248 ARG A C 1
ATOM 1998 O O . ARG A 1 248 ? -21.151 3.864 16.809 1.00 55.69 248 ARG A O 1
ATOM 2005 N N . PRO A 1 249 ? -21.575 5.645 18.114 1.00 52.50 249 PRO A N 1
ATOM 2006 C CA . PRO A 1 249 ? -20.292 6.308 17.874 1.00 52.50 249 PRO A CA 1
ATOM 2007 C C . PRO A 1 249 ? -19.136 5.674 18.645 1.00 52.50 249 PRO A C 1
ATOM 2009 O O . PRO A 1 249 ? -19.336 4.931 19.599 1.00 52.50 249 PRO A O 1
ATOM 2012 N N . THR A 1 250 ? -17.914 6.040 18.254 1.00 50.12 250 THR A N 1
ATOM 2013 C CA . THR A 1 250 ? -16.657 5.651 18.905 1.00 50.12 250 THR A CA 1
ATOM 2014 C C . THR A 1 250 ? -15.777 6.877 19.131 1.00 50.12 250 THR A C 1
ATOM 2016 O O . THR A 1 250 ? -15.930 7.895 18.452 1.00 50.12 250 THR A O 1
ATOM 2019 N N . ALA A 1 251 ? -14.855 6.797 20.096 1.00 41.53 251 ALA A N 1
ATOM 2020 C CA . ALA A 1 251 ? -14.095 7.945 20.602 1.00 41.53 251 ALA A CA 1
ATOM 2021 C C . ALA A 1 251 ? -13.232 8.686 19.554 1.00 41.53 251 ALA A C 1
ATOM 2023 O O . ALA A 1 251 ? -12.867 9.837 19.771 1.00 41.53 251 ALA A O 1
ATOM 2024 N N . SER A 1 252 ? -12.953 8.075 18.397 1.00 44.22 252 SER A N 1
ATOM 2025 C CA . SER A 1 252 ? -12.073 8.634 17.358 1.00 44.22 252 SER A CA 1
ATOM 2026 C C . SER A 1 252 ? -12.709 9.742 16.499 1.00 44.22 252 SER A C 1
ATOM 2028 O O . SER A 1 252 ? -12.004 10.388 15.732 1.00 44.22 252 SER A O 1
ATOM 2030 N N . GLN A 1 253 ? -14.019 9.996 16.605 1.00 50.25 253 GLN A N 1
ATOM 2031 C CA . GLN A 1 253 ? -14.745 10.925 15.713 1.00 50.25 253 GLN A CA 1
ATOM 2032 C C . GLN A 1 253 ? -14.652 12.414 16.093 1.00 50.25 253 GLN A C 1
ATOM 2034 O O . GLN A 1 253 ? -15.359 13.243 15.518 1.00 50.25 253 GLN A O 1
ATOM 2039 N N . PHE A 1 254 ? -13.799 12.760 17.058 1.00 46.12 254 PHE A N 1
ATOM 2040 C CA . PHE A 1 254 ? -13.677 14.124 17.590 1.00 46.12 254 PHE A CA 1
ATOM 2041 C C . PHE A 1 254 ? -12.333 14.788 17.285 1.00 46.12 254 PHE A C 1
ATOM 2043 O O . PHE A 1 254 ? -12.117 15.933 17.672 1.00 46.12 254 PHE A O 1
ATOM 2050 N N . VAL A 1 255 ? -11.456 14.104 16.542 1.00 36.03 255 VAL A N 1
ATOM 2051 C CA . VAL A 1 255 ? -10.191 14.660 16.048 1.00 36.03 255 VAL A CA 1
ATOM 2052 C C . VAL A 1 255 ? -10.299 14.860 14.536 1.00 36.03 255 VAL A C 1
ATOM 2054 O O . VAL A 1 255 ? -9.738 14.129 13.730 1.00 36.03 255 VAL A O 1
ATOM 2057 N N . SER A 1 256 ? -11.097 15.839 14.135 1.00 30.44 256 SER A N 1
ATOM 2058 C CA . SER A 1 256 ? -10.970 16.483 12.828 1.00 30.44 256 SER A CA 1
ATOM 2059 C C . SER A 1 256 ? -11.284 17.954 13.044 1.00 30.44 256 SER A C 1
ATOM 2061 O O . SER A 1 256 ? -12.439 18.329 13.251 1.00 30.44 256 SER A O 1
ATOM 2063 N N . LYS A 1 257 ? -10.212 18.740 13.118 1.00 32.34 257 LYS A N 1
ATOM 2064 C CA . LYS A 1 257 ? -10.206 20.161 12.793 1.00 32.34 257 LYS A CA 1
ATOM 2065 C C . LYS A 1 257 ? -9.616 20.286 11.401 1.00 32.34 257 LYS A C 1
ATOM 2067 O O . LYS A 1 257 ? -8.657 19.524 11.143 1.00 32.34 257 LYS A O 1
#

Secondary structure (DSSP, 8-state):
-HHHHHHHHHHHHHHHHHHTTEEPPPHHHHHHHHHHTTS---HHHHHHHHH---SS-HHHHHHH--S--EETT-HHHHHHHHHHHHHHHHHHHHPPS--HHHHHHHHHHH----SPP---THHHH-HHHHHHHHHTTTB-GGGG-S-HHHHHHHHHHTTS--TTS-----TT-PPPSSHHHHHHHHHHHHHHHHHHHHHHHHHHHHHHHHHHHH-TTHHHHHS-HHHHHHHHHHHHHHHHTT----S---GGGG---

Mean predicted aligned error: 11.87 Å

Sequence (257 aa):
EQELSKQLDHYRSIAKQYESGFRLPQAVEASRLLADMQLDSGAMAAYARERFNGAMSMQELVTSISRPWMREMDTARSVTALMELQGLGSALRSIQGFDNALTTALRADFGDWRDRIAFPQVIFENPVARTEFYVERGFNSSLTDFPEEAFQQSLVLVGLDTDSQDSTEWPETLRATDTIEEMAFRRTNKCHNYLQRLERRLRQFIDAAMTAQYGADWPKKRLTPQMLESWETKKSRAESSGVRLTHRPTASQFVSK

Foldseek 3Di:
DVVVVVVVVVVVVVLVVLLVQFDQDDLVRQVVLVVVCPPDAALLLVVLVVPDPDDADLSRLSVQQPGGQAGNVCNNLSSSLLSNLLSVLSDVVPDDPDDPSNVVRCCQAQADPPDDDDDDPVLVVDVVVVVVVRVVRNHNCSNVSGNPSSNVSSCVVSVVDPCVPVPPPPPPDDQPPDPVVNVVVVVVVVVVVVVVVVQLVVQVVVQVVQCVVPNNCSCVVPPDPVVSVVQVVVQVVCVVVVHHPPTDDDPPPPPDD

pLDDT: mean 78.8, std 13.75, range [30.44, 95.69]

Radius of gyration: 22.43 Å; Cα contacts (8 Å, |Δi|>4): 196; chains: 1; bounding box: 53×49×54 Å

Solvent-accessible surface area (backbone atoms only — not comparable to full-atom values): 14931 Å² total; per-residue (Å²): 108,74,67,60,52,53,51,51,53,51,52,52,51,52,51,52,58,60,44,69,50,34,34,70,76,52,75,70,55,48,56,49,54,60,62,70,43,76,80,73,52,54,54,34,27,46,52,26,62,79,72,46,98,74,90,68,55,71,64,55,53,64,71,66,55,88,45,43,44,34,32,74,94,44,48,64,57,34,51,40,24,53,43,32,49,41,16,47,23,52,44,70,75,71,56,73,85,86,48,65,68,59,53,52,22,49,29,62,44,64,18,66,77,85,63,91,80,81,81,63,73,60,40,80,77,32,70,65,54,33,51,50,58,42,41,78,42,37,29,46,63,55,70,68,66,41,40,68,70,28,42,55,52,48,32,40,77,32,63,69,42,71,58,91,77,62,73,71,75,66,93,79,67,80,72,56,93,45,69,66,60,37,50,52,50,51,51,51,52,49,53,50,50,52,50,53,52,49,52,52,50,51,29,50,49,50,41,51,54,42,31,74,75,60,36,91,60,28,61,82,75,70,46,56,70,71,58,46,53,55,46,53,51,53,47,52,55,33,47,75,72,73,41,79,76,90,68,58,84,58,90,75,81,76,81,76,132